Protein AF-A0A1G5BXS7-F1 (afdb_monomer_lite)

Radius of gyration: 28.3 Å; chains: 1; bounding box: 66×30×88 Å

Foldseek 3Di:
DDPPPPDLDDQDPLCPLLVNDDDPCLLVVLLQLLLVCLVVVQWDADPQFIEGPVLQVNLVSLLVSLLSLLVSLCVVLVVLLVVLVVLQVVLVVLVPDDQDDQDDPDPVSVVVVVVSVVVNVVSVVSLVVSLVSLVVSLVVSVVSVVVSVVSSVVSVVVSVSSQVSNVNSNPVNPDPPCVPGDYDRDDDDRPSVVVSVVSSVVSNVQSVCCNVVVHDDPPDDD

Secondary structure (DSSP, 8-state):
---TT--PPPPP-HHHHTT---TTTHHHHHHHHHHHHHHTT--EEETTEEE-HHHHHHHHHHHHHHHHHHHHHHHHHHHHHHHHHHHHHHHHHHHH-PPPP----SHHHHHHHHHHHHHHHHHHHHHHHHHHHHHHHHHHHHHHHHHHHHHHHHHHHHHHHHHHHHHHHHHHHSGGGGTT-PBP------HHHHHHHHHHHHHHHHHHHHHHHSS-------

pLDDT: mean 76.71, std 15.66, range [30.53, 91.38]

Sequence (222 aa):
MNNGLHKLQKPPRVKRTIGIGFPFNISFMEKKTGERDSKENQIRSFDDGERTPWLSARTESYEKYVNSTYAYVIKETEEPIQEASKLLTELNTILGTAPLSFDGDDEESIRQRRLEAARQTKRDERKEELLIKLTEIKEFIENADEKLLHHIEMAGNILSVHTSNYWRGILKVSGADVRTVTPVLEFGDFEGRIKYEERKKILISRIDQALERGGCADEKDE

Structure (mmCIF, N/CA/C/O backbone):
data_AF-A0A1G5BXS7-F1
#
_entry.id   AF-A0A1G5BXS7-F1
#
loop_
_atom_site.group_PDB
_atom_site.id
_atom_site.type_symbol
_atom_site.label_atom_id
_atom_site.label_alt_id
_atom_site.label_comp_id
_atom_site.label_asym_id
_atom_site.label_entity_id
_atom_site.label_seq_id
_atom_site.pdbx_PDB_ins_code
_atom_site.Cartn_x
_atom_site.Cartn_y
_atom_site.Cartn_z
_atom_site.occupancy
_atom_site.B_iso_or_equiv
_atom_site.auth_seq_id
_atom_site.auth_comp_id
_atom_site.auth_asym_id
_atom_site.auth_atom_id
_atom_site.pdbx_PDB_model_num
ATOM 1 N N . MET A 1 1 ? 4.209 -0.734 28.752 1.00 35.28 1 MET A N 1
ATOM 2 C CA . MET A 1 1 ? 3.836 -1.495 27.540 1.00 35.28 1 MET A CA 1
ATOM 3 C C . MET A 1 1 ? 4.668 -0.950 26.391 1.00 35.28 1 MET A C 1
ATOM 5 O O . MET A 1 1 ? 4.914 0.247 26.370 1.00 35.28 1 MET A O 1
ATOM 9 N N . ASN A 1 2 ? 5.244 -1.834 25.578 1.00 30.53 2 ASN A N 1
ATOM 10 C CA . ASN A 1 2 ? 6.370 -1.540 24.688 1.00 30.53 2 ASN A CA 1
ATOM 11 C C . ASN A 1 2 ? 6.021 -0.528 23.584 1.00 30.53 2 ASN A C 1
ATOM 13 O O . ASN A 1 2 ? 5.167 -0.796 22.749 1.00 30.53 2 ASN A O 1
ATOM 17 N N . ASN A 1 3 ? 6.772 0.576 23.541 1.00 34.62 3 ASN A N 1
ATOM 18 C CA . ASN A 1 3 ? 6.827 1.548 22.444 1.00 34.62 3 ASN A CA 1
ATOM 19 C C . ASN A 1 3 ? 7.521 0.937 21.205 1.00 34.62 3 ASN A C 1
ATOM 21 O O . ASN A 1 3 ? 8.643 1.311 20.859 1.00 34.62 3 ASN A O 1
ATOM 25 N N . GLY A 1 4 ? 6.881 -0.053 20.576 1.00 35.53 4 GLY A N 1
ATOM 26 C CA . GLY A 1 4 ? 7.422 -0.830 19.451 1.00 35.53 4 GLY A CA 1
ATOM 27 C C . GLY A 1 4 ? 7.272 -0.196 18.063 1.00 35.53 4 GLY A C 1
ATOM 28 O O . GLY A 1 4 ? 7.894 -0.672 17.122 1.00 35.53 4 GLY A O 1
ATOM 29 N N . LEU A 1 5 ? 6.525 0.904 17.919 1.00 42.81 5 LEU A N 1
ATOM 30 C CA . LEU A 1 5 ? 6.246 1.547 16.620 1.00 42.81 5 LEU A CA 1
ATOM 31 C C . LEU A 1 5 ? 7.425 2.339 16.018 1.00 42.81 5 LEU A C 1
ATOM 33 O O . LEU A 1 5 ? 7.331 2.877 14.916 1.00 42.81 5 LEU A O 1
ATOM 37 N N . HIS A 1 6 ? 8.571 2.403 16.698 1.00 41.84 6 HIS A N 1
ATOM 38 C CA . HIS A 1 6 ? 9.718 3.188 16.248 1.00 41.84 6 HIS A CA 1
ATOM 39 C C . HIS A 1 6 ? 10.901 2.313 15.856 1.00 41.84 6 HIS A C 1
ATOM 41 O O . HIS A 1 6 ? 11.884 2.206 16.589 1.00 41.84 6 HIS A O 1
ATOM 47 N N . LYS A 1 7 ? 10.816 1.742 14.655 1.00 41.56 7 LYS A N 1
ATOM 48 C CA . LYS A 1 7 ? 11.905 1.686 13.664 1.00 41.56 7 LYS A CA 1
ATOM 49 C C . LYS A 1 7 ? 11.379 0.945 12.442 1.00 41.56 7 LYS A C 1
ATOM 51 O O . LYS A 1 7 ? 11.556 -0.264 12.328 1.00 41.56 7 LYS A O 1
ATOM 56 N N . LEU A 1 8 ? 10.788 1.703 11.517 1.00 45.38 8 LEU A N 1
ATOM 57 C CA . LEU A 1 8 ? 10.671 1.250 10.134 1.00 45.38 8 LEU A CA 1
ATOM 58 C C . LEU A 1 8 ? 12.065 0.778 9.706 1.00 45.38 8 LEU A C 1
ATOM 60 O O . LEU A 1 8 ? 13.055 1.514 9.863 1.00 45.38 8 LEU A O 1
ATOM 64 N N . GLN A 1 9 ? 12.168 -0.464 9.232 1.00 53.38 9 GLN A N 1
ATOM 65 C CA . GLN A 1 9 ? 13.403 -0.884 8.581 1.00 53.38 9 GLN A CA 1
ATOM 66 C C . GLN A 1 9 ? 13.601 0.032 7.354 1.00 53.38 9 GLN A C 1
ATOM 68 O O . GLN A 1 9 ? 12.722 0.786 6.933 1.00 53.38 9 GLN A O 1
ATOM 73 N N . LYS A 1 10 ? 14.819 0.124 6.821 1.00 53.94 10 LYS A N 1
ATOM 74 C CA . LYS A 1 10 ? 15.000 0.941 5.615 1.00 53.94 10 LYS A CA 1
ATOM 75 C C . LYS A 1 10 ? 14.538 0.097 4.430 1.00 53.94 10 LYS A C 1
ATOM 77 O O . LYS A 1 10 ? 15.068 -1.010 4.294 1.00 53.94 10 LYS A O 1
ATOM 82 N N . PRO A 1 11 ? 13.639 0.603 3.567 1.00 55.62 11 PRO A N 1
ATOM 83 C CA . PRO A 1 11 ? 13.263 -0.116 2.361 1.00 55.62 11 PRO A CA 1
ATOM 84 C C . PRO A 1 11 ? 14.511 -0.403 1.512 1.00 55.62 11 PRO A C 1
ATOM 86 O O . PRO A 1 11 ? 15.542 0.285 1.649 1.00 55.62 11 PRO A O 1
ATOM 89 N N . PRO A 1 12 ? 14.459 -1.417 0.629 1.00 56.53 12 PRO A N 1
ATOM 90 C CA . PRO A 1 12 ? 15.560 -1.710 -0.275 1.00 56.53 12 PRO A CA 1
ATOM 91 C C . PRO A 1 12 ? 15.956 -0.437 -1.030 1.00 56.53 12 PRO A C 1
ATOM 93 O O . PRO A 1 12 ? 15.136 0.244 -1.645 1.00 56.53 12 PRO A O 1
ATOM 96 N N . ARG A 1 13 ? 17.241 -0.068 -0.957 1.00 57.25 13 ARG A N 1
ATOM 97 C CA . ARG A 1 13 ? 17.731 1.133 -1.641 1.00 57.25 13 ARG A CA 1
ATOM 98 C C . ARG A 1 13 ? 17.591 0.929 -3.148 1.00 57.25 13 ARG A C 1
ATOM 100 O O . ARG A 1 13 ? 18.360 0.147 -3.706 1.00 57.25 13 ARG A O 1
ATOM 107 N N . VAL A 1 14 ? 16.741 1.742 -3.785 1.00 51.97 14 VAL A N 1
ATOM 108 C CA . VAL A 1 14 ? 16.578 1.890 -5.251 1.00 51.97 14 VAL A CA 1
ATOM 109 C C . VAL A 1 14 ? 17.930 1.833 -5.979 1.00 51.97 14 VAL A C 1
ATOM 111 O O . VAL A 1 14 ? 18.083 1.215 -7.029 1.00 51.97 14 VAL A O 1
ATOM 114 N N . LYS A 1 15 ? 18.961 2.429 -5.359 1.00 48.84 15 LYS A N 1
ATOM 115 C CA . LYS A 1 15 ? 20.304 2.543 -5.925 1.00 48.84 15 LYS A CA 1
ATOM 116 C C . LYS A 1 15 ? 21.029 1.218 -6.180 1.00 48.84 15 LYS A C 1
ATOM 118 O O . LYS A 1 15 ? 21.849 1.160 -7.088 1.00 48.84 15 LYS A O 1
ATOM 123 N N . ARG A 1 16 ? 20.774 0.168 -5.391 1.00 46.22 16 ARG A N 1
ATOM 124 C CA . ARG A 1 16 ? 21.497 -1.113 -5.524 1.00 46.22 16 ARG A CA 1
ATOM 125 C C . ARG A 1 16 ? 20.825 -2.080 -6.493 1.00 46.22 16 ARG A C 1
ATOM 127 O O . ARG A 1 16 ? 21.521 -2.849 -7.139 1.00 46.22 16 ARG A O 1
ATOM 134 N N . THR A 1 17 ? 19.503 -2.042 -6.587 1.00 46.97 17 THR A N 1
ATOM 135 C CA . THR A 1 17 ? 18.697 -2.998 -7.362 1.00 46.97 17 THR A CA 1
ATOM 136 C C . THR A 1 17 ? 18.500 -2.563 -8.808 1.00 46.97 17 THR A C 1
ATOM 138 O O . THR A 1 17 ? 18.522 -3.407 -9.692 1.00 46.97 17 THR A O 1
ATOM 141 N N . ILE A 1 18 ? 18.423 -1.255 -9.070 1.00 50.31 18 ILE A N 1
ATOM 142 C CA . ILE A 1 18 ? 18.302 -0.694 -10.426 1.00 50.31 18 ILE A CA 1
ATOM 143 C C . ILE A 1 18 ? 19.695 -0.297 -10.974 1.00 50.31 18 ILE A C 1
ATOM 145 O O . ILE A 1 18 ? 19.822 0.515 -11.881 1.00 50.31 18 ILE A O 1
ATOM 149 N N . GLY A 1 19 ? 20.794 -0.837 -10.430 1.00 45.19 19 GLY A N 1
ATOM 150 C CA . GLY A 1 19 ? 22.153 -0.583 -10.941 1.00 45.19 19 GLY A CA 1
ATOM 151 C C . GLY A 1 19 ? 22.542 0.904 -11.005 1.00 45.19 19 GLY A C 1
ATOM 152 O O . GLY A 1 19 ? 23.030 1.374 -12.029 1.00 45.19 19 GLY A O 1
ATOM 153 N N . ILE A 1 20 ? 22.299 1.669 -9.936 1.00 46.12 20 ILE A N 1
ATOM 154 C CA . ILE A 1 20 ? 22.561 3.116 -9.887 1.00 46.12 20 ILE A CA 1
ATOM 155 C C . ILE A 1 20 ? 23.938 3.368 -9.257 1.00 46.12 20 ILE A C 1
ATOM 157 O O . ILE A 1 20 ? 24.070 3.552 -8.044 1.00 46.12 20 ILE A O 1
ATOM 161 N N . GLY A 1 21 ? 24.978 3.400 -10.090 1.00 35.78 21 GLY A N 1
ATOM 162 C CA . GLY A 1 21 ? 26.303 3.909 -9.726 1.00 35.78 21 GLY A CA 1
ATOM 163 C C . GLY A 1 21 ? 26.548 5.305 -10.311 1.00 35.78 21 GLY A C 1
ATOM 164 O O . GLY A 1 21 ? 26.674 5.419 -11.516 1.00 35.78 21 GLY A O 1
ATOM 165 N N . PHE A 1 22 ? 26.637 6.333 -9.453 1.00 35.38 22 PHE A N 1
ATOM 166 C CA . PHE A 1 22 ? 27.067 7.732 -9.699 1.00 35.38 22 PHE A CA 1
ATOM 167 C C . PHE A 1 22 ? 26.473 8.513 -10.912 1.00 35.38 22 PHE A C 1
ATOM 169 O O . PHE A 1 22 ? 26.720 8.176 -12.067 1.00 35.38 22 PHE A O 1
ATOM 176 N N . PRO A 1 23 ? 25.793 9.662 -10.692 1.00 44.78 23 PRO A N 1
ATOM 177 C CA . PRO A 1 23 ? 24.999 10.350 -11.725 1.00 44.78 23 PRO A CA 1
ATOM 178 C C . PRO A 1 23 ? 25.801 10.992 -12.869 1.00 44.78 23 PRO A C 1
ATOM 180 O O . PRO A 1 23 ? 25.241 11.242 -13.931 1.00 44.78 23 PRO A O 1
ATOM 183 N N . PHE A 1 24 ? 27.100 11.247 -12.705 1.00 41.16 24 PHE A N 1
ATOM 184 C CA . PHE A 1 24 ? 27.843 12.081 -13.657 1.00 41.16 24 PHE A CA 1
ATOM 185 C C . PHE A 1 24 ? 28.250 11.379 -14.966 1.00 41.16 24 PHE A C 1
ATOM 187 O O . PHE A 1 24 ? 28.716 12.058 -15.874 1.00 41.16 24 PHE A O 1
ATOM 194 N N . ASN A 1 25 ? 28.045 10.060 -15.111 1.00 55.44 25 ASN A N 1
ATOM 195 C CA . ASN A 1 25 ? 28.444 9.332 -16.331 1.00 55.44 25 ASN A CA 1
ATOM 196 C C . ASN A 1 25 ? 27.403 8.336 -16.883 1.00 55.44 25 ASN A C 1
ATOM 198 O O . ASN A 1 25 ? 27.598 7.789 -17.968 1.00 55.44 25 ASN A O 1
ATOM 202 N N . ILE A 1 26 ? 26.285 8.106 -16.181 1.00 65.56 26 ILE A N 1
ATOM 203 C CA . ILE A 1 26 ? 25.285 7.098 -16.577 1.00 65.56 26 ILE A CA 1
ATOM 204 C C . ILE A 1 26 ? 24.573 7.487 -17.883 1.00 65.56 26 ILE A C 1
ATOM 206 O O . ILE A 1 26 ? 24.532 6.684 -18.808 1.00 65.56 26 ILE A O 1
ATOM 210 N N . SER A 1 27 ? 24.108 8.734 -18.017 1.00 72.19 27 SER A N 1
ATOM 211 C CA . SER A 1 27 ? 23.386 9.189 -19.223 1.00 72.19 27 SER A CA 1
ATOM 212 C C . SER A 1 27 ? 24.225 9.051 -20.503 1.00 72.19 27 SER A C 1
ATOM 214 O O . SER A 1 27 ? 23.724 8.649 -21.554 1.00 72.19 27 SER A O 1
ATOM 216 N N . PHE A 1 28 ? 25.532 9.322 -20.415 1.00 76.94 28 PHE A N 1
ATOM 217 C CA . PHE A 1 28 ? 26.455 9.154 -21.536 1.00 76.94 28 PHE A CA 1
ATOM 218 C C . PHE A 1 28 ? 26.689 7.678 -21.885 1.00 76.94 28 PHE A C 1
ATOM 220 O O . PHE A 1 28 ? 26.703 7.327 -23.067 1.00 76.94 28 PHE A O 1
ATOM 227 N N . MET A 1 29 ? 26.845 6.810 -20.878 1.00 83.38 29 MET A N 1
ATOM 228 C CA . MET A 1 29 ? 26.996 5.365 -21.085 1.00 83.38 29 MET A CA 1
ATOM 229 C C . MET A 1 29 ? 25.737 4.734 -21.687 1.00 83.38 29 MET A C 1
ATOM 231 O O . MET A 1 29 ? 25.840 3.918 -22.600 1.00 83.38 29 MET A O 1
ATOM 235 N N . GLU A 1 30 ? 24.555 5.141 -21.232 1.00 86.62 30 GLU A N 1
ATOM 236 C CA . GLU A 1 30 ? 23.264 4.670 -21.749 1.00 86.62 30 GLU A CA 1
ATOM 237 C C . GLU A 1 30 ? 23.067 5.071 -23.196 1.00 86.62 30 GLU A C 1
ATOM 239 O O . GLU A 1 30 ? 22.772 4.227 -24.039 1.00 86.62 30 GLU A O 1
ATOM 244 N N . LYS A 1 31 ? 23.340 6.340 -23.506 1.00 86.81 31 LYS A N 1
ATOM 245 C CA . LYS A 1 31 ? 23.308 6.831 -24.877 1.00 86.81 31 LYS A CA 1
ATOM 246 C C . LYS A 1 31 ? 24.274 6.051 -25.769 1.00 86.81 31 LYS A C 1
ATOM 248 O O . LYS A 1 31 ? 23.881 5.606 -26.839 1.00 86.81 31 LYS A O 1
ATOM 253 N N . LYS A 1 32 ? 25.522 5.833 -25.339 1.00 87.12 32 LYS A N 1
ATOM 254 C CA . LYS A 1 32 ? 26.487 5.017 -26.101 1.00 87.12 32 LYS A CA 1
ATOM 255 C C . LYS A 1 32 ? 26.042 3.566 -26.267 1.00 87.12 32 LYS A C 1
ATOM 257 O O . LYS A 1 32 ? 26.337 2.964 -27.294 1.00 87.12 32 LYS A O 1
ATOM 262 N N . THR A 1 33 ? 25.357 3.013 -25.272 1.00 87.56 33 THR A N 1
ATOM 263 C CA . THR A 1 33 ? 24.789 1.664 -25.343 1.00 87.56 33 THR A CA 1
ATOM 264 C C . THR A 1 33 ? 23.689 1.612 -26.397 1.00 87.56 33 THR A C 1
ATOM 266 O O . THR A 1 33 ? 23.763 0.764 -27.273 1.00 87.56 33 THR A O 1
ATOM 269 N N . GLY A 1 34 ? 22.781 2.591 -26.429 1.00 86.31 34 GLY A N 1
ATOM 270 C CA . GLY A 1 34 ? 21.782 2.700 -27.497 1.00 86.31 34 GLY A CA 1
ATOM 271 C C . GLY A 1 34 ? 22.387 2.922 -28.888 1.00 86.31 34 GLY A C 1
ATOM 272 O O . GLY A 1 34 ? 21.957 2.302 -29.855 1.00 86.31 34 GLY A O 1
ATOM 273 N N . GLU A 1 35 ? 23.431 3.753 -29.003 1.00 88.81 35 GLU A N 1
ATOM 274 C CA . GLU A 1 35 ? 24.157 3.941 -30.272 1.00 88.81 35 GLU A CA 1
ATOM 275 C C . GLU A 1 35 ? 24.781 2.627 -30.773 1.00 88.81 35 GLU A C 1
ATOM 277 O O . GLU A 1 35 ? 24.825 2.377 -31.975 1.00 88.81 35 GLU A O 1
ATOM 282 N N . ARG A 1 36 ? 25.294 1.793 -29.865 1.00 87.94 36 ARG A N 1
ATOM 283 C CA . ARG A 1 36 ? 25.890 0.496 -30.196 1.00 87.94 36 ARG A CA 1
ATOM 284 C C . ARG A 1 36 ? 24.829 -0.526 -30.594 1.00 87.94 36 ARG A C 1
ATOM 286 O O . ARG A 1 36 ? 24.958 -1.115 -31.658 1.00 87.94 36 ARG A O 1
ATOM 293 N N . ASP A 1 37 ? 23.773 -0.667 -29.800 1.00 87.25 37 ASP A N 1
ATOM 294 C CA . ASP A 1 37 ? 22.699 -1.630 -30.053 1.00 87.25 37 ASP A CA 1
ATOM 295 C C . ASP A 1 37 ? 21.994 -1.359 -31.395 1.00 87.25 37 ASP A C 1
ATOM 297 O O . ASP A 1 37 ? 21.661 -2.298 -32.117 1.00 87.25 37 ASP A O 1
ATOM 301 N N . SER A 1 38 ? 21.836 -0.082 -31.773 1.00 84.75 38 SER A N 1
ATOM 302 C CA . SER A 1 38 ? 21.345 0.311 -33.104 1.00 84.75 38 SER A CA 1
ATOM 303 C C . SER A 1 38 ? 22.295 -0.136 -34.225 1.00 84.75 38 SER A C 1
ATOM 305 O O . SER A 1 38 ? 21.855 -0.753 -35.191 1.00 84.75 38 SER A O 1
ATOM 307 N N . LYS A 1 39 ? 23.613 0.077 -34.082 1.00 86.00 39 LYS A N 1
ATOM 308 C CA . LYS A 1 39 ? 24.612 -0.383 -35.072 1.00 86.00 39 LYS A CA 1
ATOM 309 C C . LYS A 1 39 ? 24.688 -1.905 -35.190 1.00 86.00 39 LYS A C 1
ATOM 311 O O . LYS A 1 39 ? 25.029 -2.416 -36.252 1.00 86.00 39 LYS A O 1
ATOM 316 N N . GLU A 1 40 ? 24.414 -2.612 -34.101 1.00 88.06 40 GLU A N 1
ATOM 317 C CA . GLU A 1 40 ? 24.441 -4.073 -34.020 1.00 88.06 40 GLU A CA 1
ATOM 318 C C . GLU A 1 40 ? 23.094 -4.719 -34.397 1.00 88.06 40 GLU A C 1
ATOM 320 O O . GLU A 1 40 ? 22.936 -5.929 -34.225 1.00 88.06 40 GLU A O 1
ATOM 325 N N . ASN A 1 41 ? 22.126 -3.938 -34.906 1.00 81.69 41 ASN A N 1
ATOM 326 C CA . ASN A 1 41 ? 20.778 -4.389 -35.275 1.00 81.69 41 ASN A CA 1
ATOM 327 C C . ASN A 1 41 ? 20.083 -5.193 -34.157 1.00 81.69 41 ASN A C 1
ATOM 329 O O . ASN A 1 41 ? 19.395 -6.180 -34.411 1.00 81.69 41 ASN A O 1
ATOM 333 N N . GLN A 1 42 ? 20.270 -4.778 -32.900 1.00 83.19 42 GLN A N 1
ATOM 334 C CA . GLN A 1 42 ? 19.643 -5.409 -31.730 1.00 83.19 42 GLN A CA 1
ATOM 335 C C . GLN A 1 42 ? 18.207 -4.919 -31.481 1.00 83.19 42 GLN A C 1
ATOM 337 O O . GLN A 1 42 ? 17.556 -5.365 -30.534 1.00 83.19 42 GLN A O 1
ATOM 342 N N . ILE A 1 43 ? 17.719 -3.998 -32.315 1.00 83.81 43 ILE A N 1
ATOM 343 C CA . ILE A 1 43 ? 16.356 -3.475 -32.273 1.00 83.81 43 ILE A CA 1
ATOM 344 C C . ILE A 1 43 ? 15.429 -4.495 -32.924 1.00 83.81 43 ILE A C 1
ATOM 346 O O . ILE A 1 43 ? 15.619 -4.880 -34.076 1.00 83.81 43 ILE A O 1
ATOM 350 N N . ARG A 1 44 ? 14.430 -4.941 -32.167 1.00 81.69 44 ARG A N 1
ATOM 351 C CA . ARG A 1 44 ? 13.394 -5.856 -32.639 1.00 81.69 44 ARG A CA 1
ATOM 352 C C . ARG A 1 44 ? 12.067 -5.116 -32.680 1.00 81.69 44 ARG A C 1
ATOM 354 O O . ARG A 1 44 ? 11.658 -4.558 -31.663 1.00 81.69 44 ARG A O 1
ATOM 361 N N . SER A 1 45 ? 11.415 -5.131 -33.835 1.00 80.75 45 SER A N 1
ATOM 362 C CA . SER A 1 45 ? 10.075 -4.575 -34.017 1.00 80.75 45 SER A CA 1
ATOM 363 C C . SER A 1 45 ? 9.018 -5.624 -33.670 1.00 80.75 45 SER A C 1
ATOM 365 O O . SER A 1 45 ? 9.127 -6.782 -34.075 1.00 80.75 45 SER A O 1
ATOM 367 N N . PHE A 1 46 ? 8.005 -5.198 -32.930 1.00 77.00 46 PHE A N 1
ATOM 368 C CA . PHE A 1 46 ? 6.817 -5.948 -32.538 1.00 77.00 46 PHE A CA 1
ATOM 369 C C . PHE A 1 46 ? 5.569 -5.134 -32.905 1.00 77.00 46 PHE A C 1
ATOM 371 O O . PHE A 1 46 ? 5.669 -3.947 -33.226 1.00 77.00 46 PHE A O 1
ATOM 378 N N . ASP A 1 47 ? 4.393 -5.760 -32.841 1.00 74.25 47 ASP A N 1
ATOM 379 C CA . ASP A 1 47 ? 3.115 -5.117 -33.182 1.00 74.25 47 ASP A CA 1
ATOM 380 C C . ASP A 1 47 ? 2.796 -3.897 -32.294 1.00 74.25 47 ASP A C 1
ATOM 382 O O . ASP A 1 47 ? 2.050 -3.008 -32.701 1.00 74.25 47 ASP A O 1
ATOM 386 N N . ASP A 1 48 ? 3.377 -3.829 -31.094 1.00 75.06 48 ASP A N 1
ATOM 387 C CA . ASP A 1 48 ? 3.190 -2.761 -30.110 1.00 75.06 48 ASP A CA 1
ATOM 388 C C . ASP A 1 48 ? 4.341 -1.735 -30.062 1.00 75.06 48 ASP A C 1
ATOM 390 O O . ASP A 1 48 ? 4.228 -0.722 -29.369 1.00 75.06 48 ASP A O 1
ATOM 394 N N . GLY A 1 49 ? 5.425 -1.952 -30.816 1.00 79.44 49 GLY A N 1
ATOM 395 C CA . GLY A 1 49 ? 6.568 -1.040 -30.929 1.00 79.44 49 GLY A CA 1
ATOM 396 C C . GLY A 1 49 ? 7.919 -1.758 -30.948 1.00 79.44 49 GLY A C 1
ATOM 397 O O . GLY A 1 49 ? 8.020 -2.915 -31.345 1.00 79.44 49 GLY A O 1
ATOM 398 N N . GLU A 1 50 ? 8.997 -1.073 -30.558 1.00 83.69 50 GLU A N 1
ATOM 399 C CA . GLU A 1 50 ? 10.352 -1.646 -30.602 1.00 83.69 50 GLU A CA 1
ATOM 400 C C . GLU A 1 50 ? 10.906 -1.987 -29.224 1.00 83.69 50 GLU A C 1
ATOM 402 O O . GLU A 1 50 ? 10.680 -1.285 -28.233 1.00 83.69 50 GLU A O 1
ATOM 407 N N . ARG A 1 51 ? 11.703 -3.058 -29.180 1.00 82.31 51 ARG A N 1
ATOM 408 C CA . ARG A 1 51 ? 12.375 -3.526 -27.966 1.00 82.31 51 ARG A CA 1
ATOM 409 C C . ARG A 1 51 ? 13.818 -3.899 -28.229 1.00 82.31 51 ARG A C 1
ATOM 411 O O . ARG A 1 51 ? 14.210 -4.256 -29.340 1.00 82.31 51 ARG A O 1
ATOM 418 N N . THR A 1 52 ? 14.598 -3.868 -27.157 1.00 86.38 52 THR A N 1
ATOM 419 C CA . THR A 1 52 ? 15.997 -4.287 -27.156 1.00 86.38 52 THR A CA 1
ATOM 420 C C . THR A 1 52 ? 16.297 -5.116 -25.908 1.00 86.38 52 THR A C 1
ATOM 422 O O . THR A 1 52 ? 15.637 -4.931 -24.881 1.00 86.38 52 THR A O 1
ATOM 425 N N . PRO A 1 53 ? 17.320 -5.989 -25.940 1.00 85.62 53 PRO A N 1
ATOM 426 C CA . PRO A 1 53 ? 17.744 -6.734 -24.754 1.00 85.62 53 PRO A CA 1
ATOM 427 C C . PRO A 1 53 ? 18.078 -5.831 -23.557 1.00 85.62 53 PRO A C 1
ATOM 429 O O . PRO A 1 53 ? 17.838 -6.203 -22.409 1.00 85.62 53 PRO A O 1
ATOM 432 N N . TRP A 1 54 ? 18.600 -4.625 -23.817 1.00 87.56 54 TRP A N 1
ATOM 433 C CA . TRP A 1 54 ? 18.884 -3.642 -22.773 1.00 87.56 54 TRP A CA 1
ATOM 434 C C . TRP A 1 54 ? 17.607 -3.147 -22.084 1.00 87.56 54 TRP A C 1
ATOM 436 O O . TRP A 1 54 ? 17.579 -3.065 -20.855 1.00 87.56 54 TRP A O 1
ATOM 446 N N . LEU A 1 55 ? 16.549 -2.859 -22.854 1.00 85.94 55 LEU A N 1
ATOM 447 C CA . LEU A 1 55 ? 15.252 -2.461 -22.302 1.00 85.94 55 LEU A CA 1
ATOM 448 C C . LEU A 1 55 ? 14.635 -3.590 -21.480 1.00 85.94 55 LEU A C 1
ATOM 450 O O . LEU A 1 55 ? 14.266 -3.347 -20.336 1.00 85.94 55 LEU A O 1
ATOM 454 N N . SER A 1 56 ? 14.619 -4.823 -21.999 1.00 85.62 56 SER A N 1
ATOM 455 C CA . SER A 1 56 ? 14.105 -5.990 -21.268 1.00 85.62 56 SER A CA 1
ATOM 456 C C . SER A 1 56 ? 14.801 -6.169 -19.915 1.00 85.62 56 SER A C 1
ATOM 458 O O . SER A 1 56 ? 14.138 -6.212 -18.883 1.00 85.62 56 SER A O 1
ATOM 460 N N . ALA A 1 57 ? 16.138 -6.146 -19.883 1.00 85.69 57 ALA A N 1
ATOM 461 C CA . ALA A 1 57 ? 16.895 -6.278 -18.636 1.00 85.69 57 ALA A CA 1
ATOM 462 C C . ALA A 1 57 ? 16.625 -5.130 -17.642 1.00 85.69 57 ALA A C 1
ATOM 464 O O . ALA A 1 57 ? 16.667 -5.314 -16.417 1.00 85.69 57 ALA A O 1
ATOM 465 N N . ARG A 1 58 ? 16.362 -3.916 -18.149 1.00 85.62 58 ARG A N 1
ATOM 466 C CA . ARG A 1 58 ? 16.024 -2.757 -17.315 1.00 85.62 58 ARG A CA 1
ATOM 467 C C . ARG A 1 58 ? 14.634 -2.897 -16.711 1.00 85.62 58 ARG A C 1
ATOM 469 O O . ARG A 1 58 ? 14.470 -2.593 -15.527 1.00 85.62 58 ARG A O 1
ATOM 476 N N . THR A 1 59 ? 13.682 -3.390 -17.494 1.00 85.62 59 THR A N 1
ATOM 477 C CA . THR A 1 59 ? 12.326 -3.656 -17.033 1.00 85.62 59 THR A CA 1
ATOM 478 C C . THR A 1 59 ? 12.305 -4.774 -15.997 1.00 85.62 59 THR A C 1
ATOM 480 O O . THR A 1 59 ? 11.804 -4.545 -14.903 1.00 85.62 59 THR A O 1
ATOM 483 N N . GLU A 1 60 ? 12.992 -5.896 -16.227 1.00 84.44 60 GLU A N 1
ATOM 484 C CA . GLU A 1 60 ? 13.143 -6.976 -15.233 1.00 84.44 60 GLU A CA 1
ATOM 485 C C . GLU A 1 60 ? 13.757 -6.475 -13.911 1.00 84.44 60 GLU A C 1
ATOM 487 O O . GLU A 1 60 ? 13.350 -6.854 -12.809 1.00 84.44 60 GLU A O 1
ATOM 492 N N . SER A 1 61 ? 14.748 -5.579 -13.993 1.00 83.94 61 SER A N 1
ATOM 493 C CA . SER A 1 61 ? 15.366 -4.975 -12.804 1.00 83.94 61 SER A CA 1
ATOM 494 C C . SER A 1 61 ? 14.389 -4.080 -12.034 1.00 83.94 61 SER A C 1
ATOM 496 O O . SER A 1 61 ? 14.400 -4.068 -10.799 1.00 83.94 61 SER A O 1
ATOM 498 N N . TYR A 1 62 ? 13.552 -3.327 -12.753 1.00 85.75 62 TYR A N 1
ATOM 499 C CA . TYR 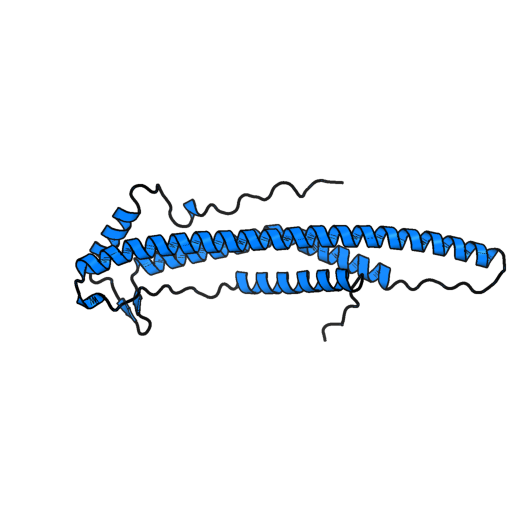A 1 62 ? 12.483 -2.520 -12.172 1.00 85.75 62 TYR A CA 1
ATOM 500 C C . TYR A 1 62 ? 11.413 -3.404 -11.524 1.00 85.75 62 TYR A C 1
ATOM 502 O O . TYR A 1 62 ? 11.081 -3.194 -10.362 1.00 85.75 62 TYR A O 1
ATOM 510 N N . GLU A 1 63 ? 10.953 -4.446 -12.209 1.00 85.38 63 GLU A N 1
ATOM 511 C CA . GLU A 1 63 ? 9.986 -5.412 -11.686 1.00 85.38 63 GLU A CA 1
ATOM 512 C C . GLU A 1 63 ? 10.479 -6.082 -10.405 1.00 85.38 63 GLU A C 1
ATOM 514 O O . GLU A 1 63 ? 9.767 -6.147 -9.402 1.00 85.38 63 GLU A O 1
ATOM 519 N N . LYS A 1 64 ? 11.740 -6.524 -10.389 1.00 84.06 64 LYS A N 1
ATOM 520 C CA . LYS A 1 64 ? 12.367 -7.088 -9.191 1.00 84.06 64 LYS A CA 1
ATOM 521 C C . LYS A 1 64 ? 12.400 -6.083 -8.041 1.00 84.06 64 LYS A C 1
ATOM 523 O O . LYS A 1 64 ? 12.190 -6.466 -6.888 1.00 84.06 64 LYS A O 1
ATOM 528 N N . TYR A 1 65 ? 12.661 -4.808 -8.332 1.00 84.94 65 TYR A N 1
ATOM 529 C CA . TYR A 1 65 ? 12.608 -3.746 -7.331 1.00 84.94 65 TYR A CA 1
ATOM 530 C C . TYR A 1 65 ? 11.189 -3.548 -6.787 1.00 84.94 65 TYR A C 1
ATOM 532 O O . TYR A 1 65 ? 11.009 -3.560 -5.566 1.00 84.94 65 TYR A O 1
ATOM 540 N N . VAL A 1 66 ? 10.194 -3.426 -7.666 1.00 84.56 66 VAL A N 1
ATOM 541 C CA . VAL A 1 66 ? 8.780 -3.270 -7.304 1.00 84.56 66 VAL A CA 1
ATOM 542 C C . VAL A 1 66 ? 8.332 -4.437 -6.426 1.00 84.56 66 VAL A C 1
ATOM 544 O O . VAL A 1 66 ? 7.909 -4.215 -5.292 1.00 84.56 66 VAL A O 1
ATOM 547 N N . ASN A 1 67 ? 8.560 -5.678 -6.862 1.00 83.38 67 ASN A N 1
ATOM 548 C CA . ASN A 1 67 ? 8.254 -6.884 -6.088 1.00 83.38 67 ASN A CA 1
ATOM 549 C C . ASN A 1 67 ? 8.937 -6.900 -4.717 1.00 83.38 67 ASN A C 1
ATOM 551 O O . ASN A 1 67 ? 8.304 -7.209 -3.709 1.00 83.38 67 ASN A O 1
ATOM 555 N N . SER A 1 68 ? 10.221 -6.533 -4.649 1.00 83.25 68 SER A N 1
ATOM 556 C CA . SER A 1 68 ? 10.933 -6.461 -3.367 1.00 83.25 68 SER A CA 1
ATOM 557 C C . SER A 1 68 ? 10.356 -5.397 -2.428 1.00 83.25 68 SER A C 1
ATOM 559 O O . SER A 1 68 ? 10.378 -5.580 -1.212 1.00 83.25 68 SER A O 1
ATOM 561 N N . THR A 1 69 ? 9.819 -4.309 -2.983 1.00 84.38 69 THR A N 1
ATOM 562 C CA . THR A 1 69 ? 9.204 -3.218 -2.220 1.00 84.38 69 THR A CA 1
ATOM 563 C C . THR A 1 69 ? 7.830 -3.638 -1.697 1.00 84.38 69 THR A C 1
ATOM 565 O O . THR A 1 69 ? 7.559 -3.444 -0.516 1.00 84.38 69 THR A O 1
ATOM 568 N N . TYR A 1 70 ? 7.015 -4.321 -2.507 1.00 84.38 70 TYR A N 1
ATOM 569 C CA . TYR A 1 70 ? 5.766 -4.937 -2.041 1.00 84.38 70 TYR A CA 1
ATOM 570 C C . TYR A 1 70 ? 6.012 -5.969 -0.936 1.00 84.38 70 TYR A C 1
ATOM 572 O O . TYR A 1 70 ? 5.392 -5.897 0.120 1.00 84.38 70 TYR A O 1
ATOM 580 N N . ALA A 1 71 ? 6.957 -6.896 -1.128 1.00 82.38 71 ALA A N 1
ATOM 581 C CA . ALA A 1 71 ? 7.287 -7.911 -0.123 1.00 82.38 71 ALA A CA 1
ATOM 582 C C . ALA A 1 71 ? 7.757 -7.294 1.205 1.00 82.38 71 ALA A C 1
ATOM 584 O O . ALA A 1 71 ? 7.453 -7.806 2.284 1.00 82.38 71 ALA A O 1
ATOM 585 N N . TYR A 1 72 ? 8.491 -6.183 1.124 1.00 84.06 72 TYR A N 1
ATOM 586 C CA . TYR A 1 72 ? 8.922 -5.418 2.284 1.00 84.06 72 TYR A CA 1
ATOM 587 C C . TYR A 1 72 ? 7.734 -4.821 3.051 1.00 84.06 72 TYR A C 1
ATOM 589 O O . TYR A 1 72 ? 7.635 -5.018 4.261 1.00 84.06 72 TYR A O 1
ATOM 597 N N . VAL A 1 73 ? 6.817 -4.151 2.347 1.00 84.69 73 VAL A N 1
ATOM 598 C CA . VAL A 1 73 ? 5.642 -3.523 2.966 1.00 84.69 73 VAL A CA 1
ATOM 599 C C . VAL A 1 73 ? 4.698 -4.571 3.543 1.00 84.69 73 VAL A C 1
ATOM 601 O O . VAL A 1 73 ? 4.278 -4.419 4.684 1.00 84.69 73 VAL A O 1
ATOM 604 N N . ILE A 1 74 ? 4.454 -5.681 2.835 1.00 83.94 74 ILE A N 1
ATOM 605 C CA . ILE A 1 74 ? 3.688 -6.822 3.364 1.00 83.94 74 ILE A CA 1
ATOM 606 C C . ILE A 1 74 ? 4.249 -7.240 4.725 1.00 83.94 74 ILE A C 1
ATOM 608 O O . ILE A 1 74 ? 3.505 -7.319 5.699 1.00 83.94 74 ILE A O 1
ATOM 612 N N . LYS A 1 75 ? 5.570 -7.434 4.815 1.00 85.25 75 LYS A N 1
ATOM 613 C CA . LYS A 1 75 ? 6.232 -7.842 6.057 1.00 85.25 75 LYS A CA 1
ATOM 614 C C . LYS A 1 75 ? 6.103 -6.801 7.175 1.00 85.25 75 LYS A C 1
ATOM 616 O O . LYS A 1 75 ? 5.934 -7.196 8.323 1.00 85.25 75 LYS A O 1
ATOM 621 N N . GLU A 1 76 ? 6.207 -5.507 6.869 1.00 84.38 76 GLU A N 1
ATOM 622 C CA . GLU A 1 76 ? 6.020 -4.445 7.872 1.00 84.38 76 GLU A CA 1
ATOM 623 C C . GLU A 1 76 ? 4.571 -4.335 8.351 1.00 84.38 76 GLU A C 1
ATOM 625 O O . GLU A 1 76 ? 4.337 -4.053 9.522 1.00 84.38 76 GLU A O 1
ATOM 630 N N . THR A 1 77 ? 3.603 -4.563 7.464 1.00 84.06 77 THR A N 1
ATOM 631 C CA . THR A 1 77 ? 2.177 -4.432 7.794 1.00 84.06 77 THR A CA 1
ATOM 632 C C . THR A 1 77 ? 1.572 -5.684 8.429 1.00 84.06 77 THR A C 1
ATOM 634 O O . THR A 1 77 ? 0.511 -5.584 9.029 1.00 84.06 77 THR A O 1
ATOM 637 N N . GLU A 1 78 ? 2.229 -6.844 8.351 1.00 85.56 78 GLU A N 1
ATOM 638 C CA . GLU A 1 78 ? 1.690 -8.124 8.837 1.00 85.56 78 GLU A CA 1
ATOM 639 C C . GLU A 1 78 ? 1.302 -8.087 10.328 1.00 85.56 78 GLU A C 1
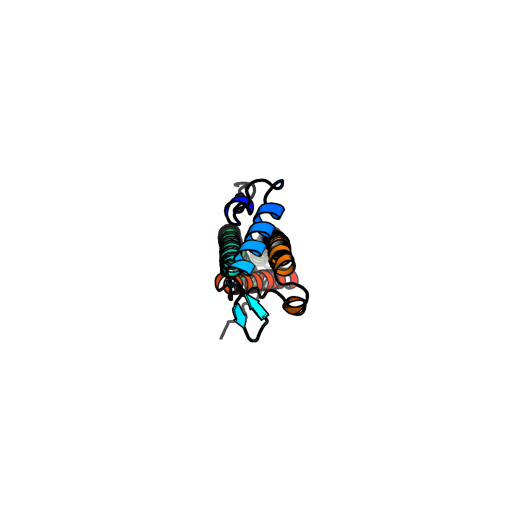ATOM 641 O O . GLU A 1 78 ? 0.192 -8.473 10.687 1.00 85.56 78 GLU A O 1
ATOM 646 N N . GLU A 1 79 ? 2.184 -7.592 11.200 1.00 87.19 79 GLU A N 1
ATOM 647 C CA . GLU A 1 79 ? 1.914 -7.506 12.643 1.00 87.19 79 GLU A CA 1
ATOM 648 C C . GLU A 1 79 ? 0.777 -6.511 12.966 1.00 87.19 79 GLU A C 1
ATOM 650 O O . GLU A 1 79 ? -0.180 -6.927 13.624 1.00 87.19 79 GLU A O 1
ATOM 655 N N . PRO A 1 80 ? 0.783 -5.265 12.447 1.00 86.75 80 PRO A N 1
ATOM 656 C CA . PRO A 1 80 ? -0.351 -4.345 12.578 1.00 86.75 80 PRO A CA 1
ATOM 657 C C . PRO A 1 80 ? -1.680 -4.914 12.061 1.00 86.75 80 PRO A C 1
ATOM 659 O O . PRO A 1 80 ? -2.714 -4.739 12.700 1.00 86.75 80 PRO A O 1
ATOM 662 N N . ILE A 1 81 ? -1.672 -5.638 10.935 1.00 84.44 81 ILE A N 1
ATOM 663 C CA . ILE A 1 81 ? -2.870 -6.286 10.372 1.00 84.44 81 ILE A CA 1
ATOM 664 C C . ILE A 1 81 ? -3.419 -7.351 11.337 1.00 84.44 81 ILE A C 1
ATOM 666 O O . ILE A 1 81 ? -4.630 -7.426 11.578 1.00 84.44 81 ILE A O 1
ATOM 670 N N . GLN A 1 82 ? -2.539 -8.177 11.909 1.00 87.06 82 GLN A N 1
ATOM 671 C CA . GLN A 1 82 ? -2.925 -9.190 12.893 1.00 87.06 82 GLN A CA 1
ATOM 672 C C . GLN A 1 82 ? -3.422 -8.559 14.197 1.00 87.06 82 GLN A C 1
ATOM 674 O O . GLN A 1 82 ? -4.363 -9.073 14.805 1.00 87.06 82 GLN A O 1
ATOM 679 N N . GLU A 1 83 ? -2.815 -7.454 14.632 1.00 89.75 83 GLU A N 1
ATOM 680 C CA . GLU A 1 83 ? -3.267 -6.693 15.795 1.00 89.75 83 GLU A CA 1
ATOM 681 C C . GLU A 1 83 ? -4.657 -6.098 15.558 1.00 89.75 83 GLU A C 1
ATOM 683 O O . GLU A 1 83 ? -5.563 -6.365 16.347 1.00 89.75 83 GLU A O 1
ATOM 688 N N . ALA A 1 84 ? -4.875 -5.403 14.439 1.00 87.81 84 ALA A N 1
ATOM 689 C CA . ALA A 1 84 ? -6.182 -4.855 14.082 1.00 87.81 84 ALA A CA 1
ATOM 690 C C . ALA A 1 84 ? -7.264 -5.939 14.030 1.00 87.81 84 ALA A C 1
ATOM 692 O O . ALA A 1 84 ? -8.351 -5.747 14.566 1.00 87.81 84 ALA A O 1
ATOM 693 N N . SER A 1 85 ? -6.955 -7.111 13.467 1.00 87.00 85 SER A N 1
ATOM 694 C CA . SER A 1 85 ? -7.896 -8.238 13.432 1.00 87.00 85 SER A CA 1
ATOM 695 C C . SER A 1 85 ? -8.312 -8.686 14.839 1.00 87.00 85 SER A C 1
ATOM 697 O O . SER A 1 85 ? -9.494 -8.911 15.089 1.00 87.00 85 SER A O 1
ATOM 699 N N . LYS A 1 86 ? -7.368 -8.761 15.788 1.00 89.94 86 LYS A N 1
ATOM 700 C CA . LYS A 1 86 ? -7.669 -9.090 17.193 1.00 89.94 86 LYS A CA 1
ATOM 701 C C . LYS A 1 86 ? -8.518 -8.007 17.856 1.00 89.94 86 LYS A C 1
ATOM 703 O O . LYS A 1 86 ? -9.512 -8.332 18.503 1.00 89.94 86 LYS A O 1
ATOM 708 N N . LEU A 1 87 ? -8.163 -6.737 17.668 1.00 90.00 87 LEU A N 1
ATOM 709 C CA . LEU A 1 87 ? -8.906 -5.606 18.230 1.00 90.00 87 LEU A CA 1
ATOM 710 C C . LEU A 1 87 ? -10.345 -5.555 17.694 1.00 90.00 87 LEU A C 1
ATOM 712 O O . LEU A 1 87 ? -11.267 -5.321 18.468 1.00 90.00 87 LEU A O 1
ATOM 716 N N . LEU A 1 88 ? -10.550 -5.848 16.406 1.00 87.31 88 LEU A N 1
ATOM 717 C CA . LEU A 1 88 ? -11.879 -5.958 15.799 1.00 87.31 88 LEU A CA 1
ATOM 718 C C . LEU A 1 88 ? -12.696 -7.098 16.417 1.00 87.31 88 LEU A C 1
ATOM 720 O O . LEU A 1 88 ? -13.856 -6.892 16.766 1.00 87.31 88 LEU A O 1
ATOM 724 N N . THR A 1 89 ? -12.102 -8.280 16.619 1.00 88.31 89 THR A N 1
ATOM 725 C CA . THR A 1 89 ? -12.812 -9.385 17.288 1.00 88.31 89 THR A CA 1
ATOM 726 C C . THR A 1 89 ? -13.187 -9.038 18.727 1.00 88.31 89 THR A C 1
ATOM 728 O O . THR A 1 89 ? -14.307 -9.317 19.151 1.00 88.31 89 THR A O 1
ATOM 731 N N . GLU A 1 90 ? -12.294 -8.375 19.467 1.00 89.31 90 GLU A N 1
ATOM 732 C CA . GLU A 1 90 ? -12.576 -7.923 20.830 1.00 89.31 90 GLU A CA 1
ATOM 733 C C . GLU A 1 90 ? -13.718 -6.896 20.836 1.00 89.31 90 GLU A C 1
ATOM 735 O O . GLU A 1 90 ? -14.692 -7.049 21.576 1.00 89.31 90 GLU A O 1
ATOM 740 N N . LEU A 1 91 ? -13.661 -5.904 19.948 1.00 87.75 91 LEU A N 1
ATOM 741 C CA . LEU A 1 91 ? -14.705 -4.897 19.793 1.00 87.75 91 LEU A CA 1
ATOM 742 C C . LEU A 1 91 ? -16.069 -5.540 19.493 1.00 87.75 91 LEU A C 1
ATOM 744 O O . LEU A 1 91 ? -17.061 -5.217 20.147 1.00 87.75 91 LEU A O 1
ATOM 748 N N . ASN A 1 92 ? -16.111 -6.512 18.580 1.00 85.62 92 ASN A N 1
ATOM 749 C CA . ASN A 1 92 ? -17.335 -7.235 18.236 1.00 85.62 92 ASN A CA 1
ATOM 750 C C . ASN A 1 92 ? -17.898 -8.023 19.430 1.00 85.62 92 ASN A C 1
ATOM 752 O O . ASN A 1 92 ? -19.113 -8.055 19.624 1.00 85.62 92 ASN A O 1
ATOM 756 N N . THR A 1 93 ? -17.046 -8.606 20.284 1.00 87.25 93 THR A N 1
ATOM 757 C CA . THR A 1 93 ? -17.517 -9.279 21.511 1.00 87.25 93 THR A CA 1
ATOM 758 C C . THR A 1 93 ? -18.101 -8.311 22.541 1.00 87.25 93 THR A C 1
ATOM 760 O O . THR A 1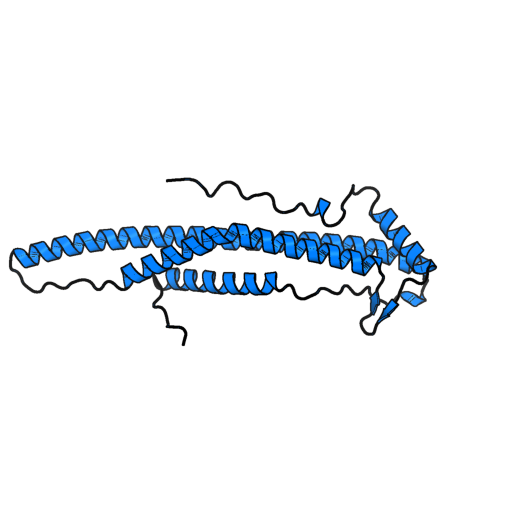 93 ? -19.120 -8.621 23.162 1.00 87.25 93 THR A O 1
ATOM 763 N N . ILE A 1 94 ? -17.509 -7.122 22.699 1.00 85.62 94 ILE A N 1
ATOM 764 C CA . ILE A 1 94 ? -18.036 -6.082 23.593 1.00 85.62 94 ILE A CA 1
ATOM 765 C C . ILE A 1 94 ? -19.417 -5.621 23.113 1.00 85.62 94 ILE A C 1
ATOM 767 O O . ILE A 1 94 ? -20.335 -5.515 23.922 1.00 85.62 94 ILE A O 1
ATOM 771 N N . LEU A 1 95 ? -19.593 -5.417 21.806 1.00 81.62 95 LEU A N 1
ATOM 772 C CA . LEU A 1 95 ? -20.863 -4.961 21.227 1.00 81.62 95 LEU A CA 1
ATOM 773 C C . LEU A 1 95 ? -21.943 -6.038 21.198 1.00 81.62 95 LEU A C 1
ATOM 775 O O . LEU A 1 95 ? -23.121 -5.726 21.340 1.00 81.62 95 LEU A O 1
ATOM 779 N N . GLY A 1 96 ? -21.553 -7.303 21.027 1.00 79.88 96 GLY A N 1
ATOM 780 C CA . GLY A 1 96 ? -22.472 -8.438 21.086 1.00 79.88 96 GLY A CA 1
ATOM 781 C C . GLY A 1 96 ? -22.971 -8.753 22.500 1.00 79.88 96 GLY A C 1
ATOM 782 O O . GLY A 1 96 ? -23.905 -9.538 22.662 1.00 79.88 96 GLY A O 1
ATOM 783 N N . THR A 1 97 ? -22.370 -8.158 23.536 1.00 79.44 97 THR A N 1
ATOM 784 C CA . THR A 1 97 ? -22.787 -8.372 24.923 1.00 79.44 97 THR A CA 1
ATOM 785 C C . THR A 1 97 ? -24.000 -7.502 25.246 1.00 79.44 97 THR A C 1
ATOM 787 O O . THR A 1 97 ? -23.871 -6.310 25.517 1.00 79.44 97 THR A O 1
ATOM 790 N N . ALA A 1 98 ? -25.190 -8.105 25.245 1.00 72.44 98 ALA A N 1
ATOM 791 C CA . ALA A 1 98 ? -26.410 -7.416 25.651 1.00 72.44 98 ALA A CA 1
ATOM 792 C C . ALA A 1 98 ? -26.366 -7.049 27.151 1.00 72.44 98 ALA A C 1
ATOM 794 O O . ALA A 1 98 ? -25.943 -7.875 27.969 1.00 72.44 98 ALA A O 1
ATOM 795 N N . PRO A 1 99 ? -26.817 -5.842 27.539 1.00 70.69 99 PRO A N 1
ATOM 796 C CA . PRO A 1 99 ? -26.934 -5.481 28.943 1.00 70.69 99 PRO A CA 1
ATOM 797 C C . PRO A 1 99 ? -27.969 -6.378 29.627 1.00 70.69 99 PRO A C 1
ATOM 799 O O . PRO A 1 99 ? -29.073 -6.583 29.120 1.00 70.69 99 PRO A O 1
ATOM 802 N N . LEU A 1 100 ? -27.614 -6.910 30.796 1.00 76.12 100 LEU A N 1
ATOM 803 C CA . LEU A 1 100 ? -28.556 -7.648 31.631 1.00 76.12 100 LEU A CA 1
ATOM 804 C C . LEU A 1 100 ? -29.549 -6.660 32.254 1.00 76.12 100 LEU A C 1
ATOM 806 O O . LEU A 1 100 ? -29.154 -5.740 32.971 1.00 76.12 100 LEU A O 1
ATOM 810 N N . SER A 1 101 ? -30.839 -6.850 31.984 1.00 73.06 101 SER A N 1
ATOM 811 C CA . SER A 1 101 ? -31.910 -6.085 32.619 1.00 73.06 101 SER A CA 1
ATOM 812 C C . SER A 1 101 ? -32.367 -6.788 33.894 1.00 73.06 101 SER A C 1
ATOM 814 O O . SER A 1 101 ? -32.818 -7.933 33.843 1.00 73.06 101 SER A O 1
ATOM 816 N N . PHE A 1 102 ? -32.284 -6.089 35.022 1.00 76.56 102 PHE A N 1
ATOM 817 C CA . PHE A 1 102 ? -32.827 -6.539 36.301 1.00 76.56 102 PHE A CA 1
ATOM 818 C C . PHE A 1 102 ? -34.073 -5.713 36.607 1.00 76.56 102 PHE A C 1
ATOM 820 O O . PHE A 1 102 ? -33.982 -4.485 36.685 1.00 76.56 102 PHE A O 1
ATOM 827 N N . ASP A 1 103 ? -35.219 -6.380 36.731 1.00 71.50 103 ASP A N 1
ATOM 828 C CA . ASP A 1 103 ? -36.520 -5.744 36.932 1.00 71.50 103 ASP A CA 1
ATOM 829 C C . ASP A 1 103 ? -36.966 -5.967 38.384 1.00 71.50 103 ASP A C 1
ATOM 831 O O . ASP A 1 103 ? -37.098 -7.108 38.827 1.00 71.50 103 ASP A O 1
ATOM 835 N N . GLY A 1 104 ? -37.117 -4.881 39.147 1.00 73.75 104 GLY A N 1
ATOM 836 C CA . GLY A 1 104 ? -37.403 -4.937 40.583 1.00 73.75 104 GLY A CA 1
ATOM 837 C C . GLY A 1 104 ? -36.769 -3.799 41.389 1.00 73.75 104 GLY A C 1
ATOM 838 O O . GLY A 1 104 ? -35.662 -3.337 41.095 1.00 73.75 104 GLY A O 1
ATOM 839 N N . ASP A 1 105 ? -37.481 -3.347 42.423 1.00 80.94 105 ASP A N 1
ATOM 840 C CA . ASP A 1 105 ? -37.040 -2.308 43.373 1.00 80.94 105 ASP A CA 1
ATOM 841 C C . ASP A 1 105 ? -36.543 -2.878 44.711 1.00 80.94 105 ASP A C 1
ATOM 843 O O . ASP A 1 105 ? -36.317 -2.143 45.673 1.00 80.94 105 ASP A O 1
ATOM 847 N N . ASP A 1 106 ? -36.337 -4.192 44.785 1.00 88.81 106 ASP A N 1
ATOM 848 C CA . ASP A 1 106 ? -35.674 -4.818 45.920 1.00 88.81 106 ASP A CA 1
ATOM 849 C C . ASP A 1 106 ? -34.176 -4.462 45.968 1.00 88.81 106 ASP A C 1
ATOM 851 O O . ASP A 1 106 ? -33.535 -4.125 44.967 1.00 88.81 106 ASP A O 1
ATOM 855 N N . GLU A 1 107 ? -33.607 -4.524 47.173 1.00 87.81 107 GLU A N 1
ATOM 856 C CA . GLU A 1 107 ? -32.230 -4.101 47.453 1.00 87.81 107 GLU A CA 1
ATOM 857 C C . GLU A 1 107 ? -31.196 -4.860 46.599 1.00 87.81 107 GLU A C 1
ATOM 859 O O . GLU A 1 107 ? -30.198 -4.281 46.157 1.00 87.81 107 GLU A O 1
ATOM 864 N N . GLU A 1 108 ? -31.467 -6.131 46.291 1.00 86.38 108 GLU A N 1
ATOM 865 C CA . GLU A 1 108 ? -30.608 -6.972 45.457 1.00 86.38 108 GLU A CA 1
ATOM 866 C C . GLU A 1 108 ? -30.675 -6.558 43.976 1.00 86.38 108 GLU A C 1
ATOM 868 O O . GLU A 1 108 ? -29.627 -6.404 43.344 1.00 86.38 108 GLU A O 1
ATOM 873 N N . SER A 1 109 ? -31.858 -6.240 43.436 1.00 85.94 109 SER A N 1
ATOM 874 C CA . SER A 1 109 ? -31.991 -5.677 42.081 1.00 85.94 109 SER A CA 1
ATOM 875 C C . SER A 1 109 ? -31.310 -4.313 41.937 1.00 85.94 109 SER A C 1
ATOM 877 O O . SER A 1 109 ? -30.672 -4.034 40.918 1.00 85.94 109 SER A O 1
ATOM 879 N N . ILE A 1 110 ? -31.370 -3.452 42.961 1.00 85.31 110 ILE A N 1
ATOM 880 C CA . ILE A 1 110 ? -30.643 -2.168 42.971 1.00 85.31 110 ILE A CA 1
ATOM 881 C C . ILE A 1 110 ? -29.125 -2.406 42.969 1.00 85.31 110 ILE A C 1
ATOM 883 O O . ILE A 1 110 ? -28.382 -1.735 42.241 1.00 85.31 110 ILE A O 1
ATOM 887 N N . ARG A 1 111 ? -28.642 -3.374 43.757 1.00 86.44 111 ARG A N 1
ATOM 888 C CA . ARG A 1 111 ? -27.223 -3.751 43.804 1.00 86.44 111 ARG A CA 1
ATOM 889 C C . ARG A 1 111 ? -26.738 -4.297 42.459 1.00 86.44 111 ARG A C 1
ATOM 891 O O . ARG A 1 111 ? -25.671 -3.892 41.994 1.00 86.44 111 ARG A O 1
ATOM 898 N N . GLN A 1 112 ? -27.520 -5.162 41.819 1.00 87.19 112 GLN A N 1
ATOM 899 C CA . GLN A 1 112 ? -27.199 -5.742 40.513 1.00 87.19 112 GLN A CA 1
ATOM 900 C C . GLN A 1 112 ? -27.192 -4.683 39.402 1.00 87.19 112 GLN A C 1
ATOM 902 O O . GLN A 1 112 ? -26.240 -4.644 38.622 1.00 87.19 112 GLN A O 1
ATOM 907 N N . ARG A 1 113 ? -28.143 -3.735 39.405 1.00 86.38 113 ARG A N 1
ATOM 908 C CA . ARG A 1 113 ? -28.131 -2.566 38.502 1.00 86.38 113 ARG A CA 1
ATOM 909 C C . ARG A 1 113 ? -26.852 -1.734 38.637 1.00 86.38 113 ARG A C 1
ATOM 911 O O . ARG A 1 113 ? -26.257 -1.359 37.630 1.00 86.38 113 ARG A O 1
ATOM 918 N N . ARG A 1 114 ? -26.381 -1.474 39.864 1.00 86.69 114 ARG A N 1
ATOM 919 C CA . ARG A 1 114 ? -25.120 -0.736 40.096 1.00 86.69 114 ARG A CA 1
ATOM 920 C C . ARG A 1 114 ? -23.892 -1.499 39.599 1.00 86.69 114 ARG A C 1
ATOM 922 O O . ARG A 1 114 ? -22.988 -0.890 39.032 1.00 86.69 114 ARG A O 1
ATOM 929 N N . LEU A 1 115 ? -23.850 -2.815 39.809 1.00 87.12 115 LEU A N 1
ATOM 930 C CA . LEU A 1 115 ? -22.763 -3.663 39.315 1.00 87.12 115 LEU A CA 1
ATOM 931 C C . LEU A 1 115 ? -22.729 -3.700 37.785 1.00 87.12 115 LEU A C 1
ATOM 933 O O . LEU A 1 115 ? -21.648 -3.606 37.207 1.00 87.12 115 LEU A O 1
ATOM 937 N N . GLU A 1 116 ? -23.888 -3.804 37.135 1.00 86.50 116 GLU A N 1
ATOM 938 C CA . GLU A 1 116 ? -23.963 -3.804 35.675 1.00 86.50 116 GLU A CA 1
ATOM 939 C C . GLU A 1 116 ? -23.636 -2.426 35.091 1.00 86.50 116 GLU A C 1
ATOM 941 O O . GLU A 1 116 ? -22.883 -2.357 34.128 1.00 86.50 116 GLU A O 1
ATOM 946 N N . ALA A 1 117 ? -24.062 -1.328 35.726 1.00 86.56 117 ALA A N 1
ATOM 947 C CA . ALA A 1 117 ? -23.641 0.019 35.337 1.00 86.56 117 ALA A CA 1
ATOM 948 C C . ALA A 1 117 ? -22.113 0.185 35.413 1.00 86.56 117 ALA A C 1
ATOM 950 O O . ALA A 1 117 ? -21.498 0.669 34.468 1.00 86.56 117 ALA A O 1
ATOM 951 N N . ALA A 1 118 ? -21.475 -0.293 36.489 1.00 88.44 118 ALA A N 1
ATOM 952 C CA . ALA A 1 118 ? -20.017 -0.257 36.617 1.00 88.44 118 ALA A CA 1
ATOM 953 C C . ALA A 1 118 ? -19.301 -1.142 35.579 1.00 88.44 118 ALA A C 1
ATOM 955 O O . ALA A 1 118 ? -18.207 -0.808 35.122 1.00 88.44 118 ALA A O 1
ATOM 956 N N . ARG A 1 119 ? -19.896 -2.281 35.197 1.00 88.12 119 ARG A N 1
ATOM 957 C CA . ARG A 1 119 ? -19.392 -3.117 34.094 1.00 88.12 119 ARG A CA 1
ATOM 958 C C . ARG A 1 119 ? -19.548 -2.420 32.752 1.00 88.12 119 ARG A C 1
ATOM 960 O O . ARG A 1 119 ? -18.631 -2.503 31.943 1.00 88.12 119 ARG A O 1
ATOM 967 N N . GLN A 1 120 ? -20.664 -1.731 32.537 1.00 86.75 120 GLN A N 1
ATOM 968 C CA . GLN A 1 120 ? -20.922 -0.992 31.312 1.00 86.75 120 GLN A CA 1
ATOM 969 C C . GLN A 1 120 ? -19.917 0.145 31.135 1.00 86.75 120 GLN A C 1
ATOM 971 O O . GLN A 1 120 ? -19.284 0.205 30.091 1.00 86.75 120 GLN A O 1
ATOM 976 N N . THR A 1 121 ? -19.645 0.935 32.179 1.00 88.19 121 THR A N 1
ATOM 977 C CA . THR A 1 121 ? -18.609 1.981 32.122 1.00 88.19 121 THR A CA 1
ATOM 978 C C . THR A 1 121 ? -17.248 1.413 31.719 1.00 88.19 121 THR A C 1
ATOM 980 O O . THR A 1 121 ? -16.596 1.953 30.836 1.00 88.19 121 THR A O 1
ATOM 983 N N . LYS A 1 122 ? -16.845 0.264 32.280 1.00 89.31 122 LYS A N 1
ATOM 984 C CA . LYS A 1 122 ? -15.592 -0.406 31.887 1.00 89.31 122 LYS A CA 1
ATOM 985 C C . LYS A 1 122 ? -15.595 -0.903 30.439 1.00 89.31 122 LYS A C 1
ATOM 987 O O . LYS A 1 122 ? -14.548 -0.906 29.797 1.00 89.31 122 LYS A O 1
ATOM 992 N N . ARG A 1 123 ? -16.740 -1.376 29.934 1.00 87.56 123 ARG A N 1
ATOM 993 C CA . ARG A 1 123 ? -16.890 -1.782 28.526 1.00 87.56 123 ARG A CA 1
ATOM 994 C C . ARG A 1 123 ? -16.776 -0.576 27.600 1.00 87.56 123 ARG A C 1
ATOM 996 O O . ARG A 1 123 ? -16.116 -0.686 26.573 1.00 87.56 123 ARG A O 1
ATOM 1003 N N . ASP A 1 124 ? -17.376 0.548 27.979 1.00 87.12 124 ASP A N 1
ATOM 1004 C CA . ASP A 1 124 ? -17.343 1.789 27.209 1.00 87.12 124 ASP A CA 1
ATOM 1005 C C . ASP A 1 124 ? -15.917 2.368 27.167 1.00 87.12 124 ASP A C 1
ATOM 1007 O O . ASP A 1 124 ? -15.405 2.633 26.082 1.00 87.12 124 ASP A O 1
ATOM 1011 N N . GLU A 1 125 ? -15.221 2.429 28.310 1.00 90.31 125 GLU A N 1
ATOM 1012 C CA . GLU A 1 125 ? -13.798 2.810 28.385 1.00 90.31 125 GLU A CA 1
ATOM 1013 C C . GLU A 1 125 ? -12.933 1.913 27.486 1.00 90.31 125 GLU A C 1
ATOM 1015 O O . GLU A 1 125 ? -12.131 2.390 26.682 1.00 90.31 125 GLU A O 1
ATOM 1020 N N . ARG A 1 126 ? -13.133 0.590 27.563 1.00 91.38 126 ARG A N 1
ATOM 1021 C CA . ARG A 1 126 ? -12.386 -0.356 26.731 1.00 91.38 126 ARG A CA 1
ATOM 1022 C C . ARG A 1 126 ? -12.695 -0.185 25.245 1.00 91.38 126 ARG A C 1
ATOM 1024 O O . ARG A 1 126 ? -11.791 -0.294 24.422 1.00 91.38 126 ARG A O 1
ATOM 1031 N N . LYS A 1 127 ? -13.951 0.082 24.889 1.00 89.12 127 LYS A N 1
ATOM 1032 C CA . LYS A 1 127 ? -14.358 0.354 23.508 1.00 89.12 127 LYS A CA 1
ATOM 1033 C C . LYS A 1 127 ? -13.628 1.578 22.958 1.00 89.12 127 LYS A C 1
ATOM 1035 O O . LYS A 1 127 ? -13.103 1.502 21.850 1.00 89.12 127 LYS A O 1
ATOM 1040 N N . GLU A 1 128 ? -13.562 2.670 23.715 1.00 88.81 128 GLU A N 1
ATOM 1041 C CA . GLU A 1 128 ? -12.830 3.873 23.305 1.00 88.81 128 GLU A CA 1
ATOM 1042 C C . GLU A 1 128 ? -11.341 3.579 23.076 1.00 88.81 128 GLU A C 1
ATOM 1044 O O . GLU A 1 128 ? -10.803 3.937 22.028 1.00 88.81 128 GLU A O 1
ATOM 1049 N N . GLU A 1 129 ? -10.692 2.839 23.983 1.00 91.25 129 GLU A N 1
ATOM 1050 C CA . GLU A 1 129 ? -9.296 2.409 23.804 1.00 91.25 129 GLU A CA 1
ATOM 1051 C C . GLU A 1 129 ? -9.085 1.595 22.517 1.00 91.25 129 GLU A C 1
ATOM 1053 O O . GLU A 1 129 ? -8.092 1.789 21.812 1.00 91.25 129 GLU A O 1
ATOM 1058 N N . LEU A 1 130 ? -9.995 0.661 22.215 1.00 88.44 130 LEU A N 1
ATOM 1059 C CA . LEU A 1 130 ? -9.913 -0.171 21.012 1.00 88.44 130 LEU A CA 1
ATOM 1060 C C . LEU A 1 130 ? -10.066 0.668 19.742 1.00 88.44 130 LEU A C 1
ATOM 1062 O O . LEU A 1 130 ? -9.308 0.469 18.795 1.00 88.44 130 LEU A O 1
ATOM 1066 N N . LEU A 1 131 ? -11.008 1.615 19.727 1.00 88.12 131 LEU A N 1
ATOM 1067 C CA . LEU A 1 131 ? -11.227 2.499 18.582 1.00 88.12 131 LEU A CA 1
ATOM 1068 C C . LEU A 1 131 ? -10.005 3.385 18.319 1.00 88.12 131 LEU A C 1
ATOM 1070 O O . LEU A 1 131 ? -9.575 3.479 17.172 1.00 88.12 131 LEU A O 1
ATOM 1074 N N . ILE A 1 132 ? -9.392 3.950 19.365 1.00 90.06 132 ILE A N 1
ATOM 1075 C CA . ILE A 1 132 ? -8.156 4.741 19.236 1.00 90.06 132 ILE A CA 1
ATOM 1076 C C . ILE A 1 132 ? -7.045 3.895 18.601 1.00 90.06 132 ILE A C 1
ATOM 1078 O O . ILE A 1 132 ? -6.450 4.294 17.600 1.00 90.06 132 ILE A O 1
ATOM 1082 N N . LYS A 1 133 ? -6.809 2.678 19.100 1.00 90.50 133 LYS A N 1
ATOM 1083 C CA . LYS A 1 133 ? -5.783 1.792 18.524 1.00 90.50 133 LYS A CA 1
ATOM 1084 C C . LYS A 1 133 ? -6.075 1.399 17.078 1.00 90.50 133 LYS A C 1
ATOM 1086 O O . LYS A 1 133 ? -5.158 1.319 16.265 1.00 90.50 133 LYS A O 1
ATOM 1091 N N . LEU A 1 134 ? -7.342 1.160 16.740 1.00 89.19 134 LEU A N 1
ATOM 1092 C CA . LEU A 1 134 ? -7.742 0.873 15.362 1.00 89.19 134 LEU A CA 1
ATOM 1093 C C . LEU A 1 134 ? -7.476 2.069 14.438 1.00 89.19 134 LEU A C 1
ATOM 1095 O O . LEU A 1 134 ? -7.005 1.856 13.321 1.00 89.19 134 LEU A O 1
ATOM 1099 N N . THR A 1 135 ? -7.702 3.307 14.899 1.00 88.69 135 THR A N 1
ATOM 1100 C CA . THR A 1 135 ? -7.337 4.509 14.126 1.00 88.69 135 THR A CA 1
ATOM 1101 C C . THR A 1 135 ? -5.828 4.635 13.924 1.00 88.69 135 THR A C 1
ATOM 1103 O O . THR A 1 135 ? -5.393 4.852 12.797 1.00 88.69 135 THR A O 1
ATOM 1106 N N . GLU A 1 136 ? -5.018 4.395 14.959 1.00 89.50 136 GLU A N 1
ATOM 1107 C CA . GLU A 1 136 ? -3.552 4.436 14.854 1.00 89.50 136 GLU A CA 1
ATOM 1108 C C . GLU A 1 136 ? -3.018 3.396 13.853 1.00 89.50 136 GLU A C 1
ATOM 1110 O O . GLU A 1 136 ? -2.146 3.695 13.033 1.00 89.50 136 GLU A O 1
ATOM 1115 N N . ILE A 1 137 ? -3.559 2.171 13.880 1.00 88.94 137 ILE A N 1
ATOM 1116 C CA . ILE A 1 137 ? -3.173 1.121 12.927 1.00 88.94 137 ILE A CA 1
ATOM 1117 C C . ILE A 1 137 ? -3.602 1.489 11.504 1.00 88.94 137 ILE A C 1
ATOM 1119 O O . ILE A 1 137 ? -2.837 1.265 10.562 1.00 88.94 137 ILE A O 1
ATOM 1123 N N . LYS A 1 138 ? -4.795 2.069 11.328 1.00 88.12 138 LYS A N 1
ATOM 1124 C CA . LYS A 1 138 ? -5.260 2.538 10.019 1.00 88.12 138 LYS A CA 1
ATOM 1125 C C . LYS A 1 138 ? -4.299 3.575 9.435 1.00 88.12 138 LYS A C 1
ATOM 1127 O O . LYS A 1 138 ? -3.800 3.367 8.330 1.00 88.12 138 LYS A O 1
ATOM 1132 N N . GLU A 1 139 ? -3.974 4.619 10.195 1.00 89.31 139 GLU A N 1
ATOM 1133 C CA . GLU A 1 139 ? -3.033 5.665 9.770 1.00 89.31 139 GLU A CA 1
ATOM 1134 C C . GLU A 1 139 ? -1.647 5.089 9.441 1.00 89.31 139 GLU A C 1
ATOM 1136 O O . GLU A 1 139 ? -1.005 5.491 8.466 1.00 89.31 139 GLU A O 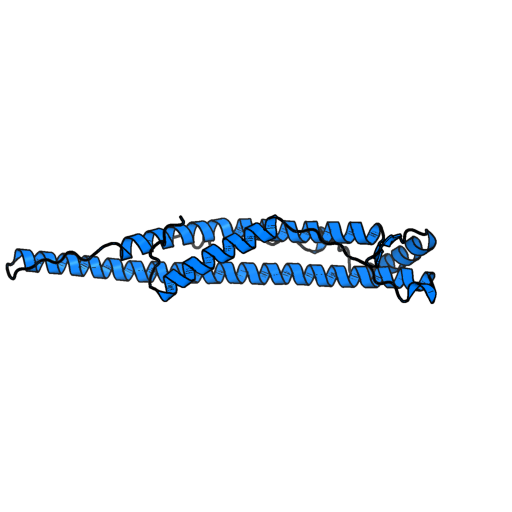1
ATOM 1141 N N . PHE A 1 140 ? -1.175 4.110 10.222 1.00 87.56 140 PHE A N 1
ATOM 1142 C CA . PHE A 1 140 ? 0.085 3.423 9.944 1.00 87.56 140 PHE A CA 1
ATOM 1143 C C . PHE A 1 140 ? 0.067 2.707 8.585 1.00 87.56 140 PHE A C 1
ATOM 1145 O O . PHE A 1 140 ? 1.021 2.831 7.812 1.00 87.56 140 PHE A O 1
ATOM 1152 N N . ILE A 1 141 ? -1.005 1.967 8.286 1.00 87.00 141 ILE A N 1
ATOM 1153 C CA . ILE A 1 141 ? -1.151 1.215 7.032 1.00 87.00 141 ILE A CA 1
ATOM 1154 C C . ILE A 1 141 ? -1.286 2.164 5.836 1.00 87.00 141 ILE A C 1
ATOM 1156 O O . ILE A 1 141 ? -0.659 1.925 4.803 1.00 87.00 141 ILE A O 1
ATOM 1160 N N . GLU A 1 142 ? -2.053 3.246 5.969 1.00 86.94 142 GLU A N 1
ATOM 1161 C CA . GLU A 1 142 ? -2.194 4.273 4.928 1.00 86.94 142 GLU A CA 1
ATOM 1162 C C . GLU A 1 142 ? -0.848 4.945 4.622 1.00 86.94 142 GLU A C 1
ATOM 1164 O O . GLU A 1 142 ? -0.439 5.021 3.466 1.00 86.94 142 GLU A O 1
ATOM 1169 N N . ASN A 1 143 ? -0.079 5.316 5.647 1.00 87.69 143 ASN A N 1
ATOM 1170 C CA . ASN A 1 143 ? 1.258 5.891 5.478 1.00 87.69 143 ASN A CA 1
ATOM 1171 C C . ASN A 1 143 ? 2.257 4.897 4.849 1.00 87.69 143 ASN A C 1
ATOM 1173 O O . ASN A 1 143 ? 3.115 5.273 4.044 1.00 87.69 143 ASN A O 1
ATOM 1177 N N . ALA A 1 144 ? 2.178 3.611 5.206 1.00 85.44 144 ALA A N 1
ATOM 1178 C CA . ALA A 1 144 ? 2.998 2.574 4.581 1.00 85.44 144 ALA A CA 1
ATOM 1179 C C . ALA A 1 144 ? 2.694 2.441 3.078 1.00 85.44 144 ALA A C 1
ATOM 1181 O O . ALA A 1 144 ? 3.615 2.283 2.272 1.00 85.44 144 ALA A O 1
ATOM 1182 N N . ASP A 1 145 ? 1.424 2.567 2.699 1.00 85.50 145 ASP A N 1
ATOM 1183 C CA . ASP A 1 145 ? 0.981 2.542 1.308 1.00 85.50 145 ASP A CA 1
ATOM 1184 C C . ASP A 1 145 ? 1.396 3.792 0.521 1.00 85.50 145 ASP A C 1
ATOM 1186 O O . ASP A 1 145 ? 1.918 3.674 -0.586 1.00 85.50 145 ASP A O 1
ATOM 1190 N N . GLU A 1 146 ? 1.278 4.986 1.102 1.00 86.19 146 GLU A N 1
ATOM 1191 C CA . GLU A 1 146 ? 1.773 6.217 0.471 1.00 86.19 146 GLU A CA 1
ATOM 1192 C C . GLU A 1 146 ? 3.275 6.125 0.167 1.00 86.19 146 GLU A C 1
ATOM 1194 O O . GLU A 1 146 ? 3.733 6.467 -0.928 1.00 86.19 146 GLU A O 1
ATOM 1199 N N . LYS A 1 147 ? 4.063 5.595 1.112 1.00 84.94 147 LYS A N 1
ATOM 1200 C CA . LYS A 1 147 ? 5.501 5.361 0.911 1.00 84.94 147 LYS A CA 1
ATOM 1201 C C . LYS A 1 147 ? 5.771 4.332 -0.180 1.00 84.94 147 LYS A C 1
ATOM 1203 O O . LYS A 1 147 ? 6.712 4.513 -0.955 1.00 84.94 147 LYS A O 1
ATOM 1208 N N . LEU A 1 148 ? 4.983 3.259 -0.241 1.00 86.44 148 LEU A N 1
ATOM 1209 C CA . LEU A 1 148 ? 5.073 2.244 -1.288 1.00 86.44 148 LEU A CA 1
ATOM 1210 C C . LEU A 1 148 ? 4.862 2.868 -2.669 1.00 86.44 148 LEU A C 1
ATOM 1212 O O . LEU A 1 148 ? 5.719 2.716 -3.543 1.00 86.44 148 LEU A O 1
ATOM 1216 N N . LEU A 1 149 ? 3.767 3.615 -2.836 1.00 86.75 149 LEU A N 1
ATOM 1217 C CA . LEU A 1 149 ? 3.434 4.306 -4.080 1.00 86.75 149 LEU A CA 1
ATOM 1218 C C . LEU A 1 149 ? 4.537 5.288 -4.476 1.00 86.75 149 LEU A C 1
ATOM 1220 O O . LEU A 1 149 ? 5.020 5.240 -5.607 1.00 86.75 149 LEU A O 1
ATOM 1224 N N . HIS A 1 150 ? 5.023 6.091 -3.527 1.00 85.00 150 HIS A N 1
ATOM 1225 C CA . HIS A 1 150 ? 6.121 7.022 -3.771 1.00 85.00 150 HIS A CA 1
ATOM 1226 C C . HIS A 1 150 ? 7.409 6.312 -4.224 1.00 85.00 150 HIS A C 1
ATOM 1228 O O . HIS A 1 150 ? 8.095 6.769 -5.140 1.00 85.00 150 HIS A O 1
ATOM 1234 N N . HIS A 1 151 ? 7.759 5.172 -3.621 1.00 82.88 151 HIS A N 1
ATOM 1235 C CA . HIS A 1 151 ? 8.938 4.401 -4.022 1.00 82.88 151 HIS A CA 1
ATOM 1236 C C . HIS A 1 151 ? 8.809 3.801 -5.427 1.00 82.88 151 HIS A C 1
ATOM 1238 O O . HIS A 1 151 ? 9.784 3.820 -6.187 1.00 82.88 151 HIS A O 1
ATOM 1244 N N . ILE A 1 152 ? 7.623 3.301 -5.779 1.00 85.81 152 ILE A N 1
ATOM 1245 C CA . ILE A 1 152 ? 7.328 2.762 -7.112 1.00 85.81 152 ILE A CA 1
ATOM 1246 C C . ILE A 1 152 ? 7.368 3.877 -8.161 1.00 85.81 152 ILE A C 1
ATOM 1248 O O . ILE A 1 152 ? 8.000 3.700 -9.206 1.00 85.81 152 ILE A O 1
ATOM 1252 N N . GLU A 1 153 ? 6.775 5.035 -7.867 1.00 86.06 153 GLU A N 1
ATOM 1253 C CA . GLU A 1 153 ? 6.797 6.218 -8.732 1.00 86.06 153 GLU A CA 1
ATOM 1254 C C . GLU A 1 153 ? 8.234 6.699 -8.968 1.00 86.06 153 GLU A C 1
ATOM 1256 O O . GLU A 1 153 ? 8.668 6.865 -10.109 1.00 86.06 153 GLU A O 1
ATOM 1261 N N . MET A 1 154 ? 9.024 6.841 -7.900 1.00 84.44 154 MET A N 1
ATOM 1262 C CA . MET A 1 154 ? 10.432 7.227 -7.994 1.00 84.44 154 MET A CA 1
ATOM 1263 C C . MET A 1 154 ? 11.243 6.247 -8.847 1.00 84.44 154 MET A C 1
ATOM 1265 O O . MET A 1 154 ? 12.068 6.669 -9.660 1.00 84.44 154 MET A O 1
ATOM 1269 N N . ALA A 1 155 ? 11.014 4.942 -8.692 1.00 84.62 155 ALA A N 1
ATOM 1270 C CA . ALA A 1 155 ? 11.659 3.932 -9.521 1.00 84.62 155 ALA A CA 1
ATOM 1271 C C . ALA A 1 155 ? 11.201 3.995 -10.989 1.00 84.62 155 ALA A C 1
ATOM 1273 O O . ALA A 1 155 ? 12.033 3.825 -11.882 1.00 84.62 155 ALA A O 1
ATOM 1274 N N . GLY A 1 156 ? 9.924 4.296 -11.245 1.00 85.12 156 GLY A N 1
ATOM 1275 C CA . GLY A 1 156 ? 9.374 4.476 -12.591 1.00 85.12 156 GLY A CA 1
ATOM 1276 C C . GLY A 1 156 ? 9.965 5.699 -13.293 1.00 85.12 156 GLY A C 1
ATOM 1277 O O . GLY A 1 156 ? 10.414 5.608 -14.435 1.00 85.12 156 GLY A O 1
ATOM 1278 N N . ASN A 1 157 ? 10.090 6.819 -12.578 1.00 83.88 157 ASN A N 1
ATOM 1279 C CA . ASN A 1 157 ? 10.755 8.028 -13.068 1.00 83.88 157 ASN A CA 1
ATOM 1280 C C . ASN A 1 157 ? 12.218 7.756 -13.437 1.00 83.88 157 ASN A C 1
ATOM 1282 O O . ASN A 1 157 ? 12.701 8.187 -14.485 1.00 83.88 157 ASN A O 1
ATOM 1286 N N . ILE A 1 158 ? 12.921 6.986 -12.605 1.00 84.38 158 ILE A N 1
ATOM 1287 C CA . ILE A 1 158 ? 14.295 6.559 -12.874 1.00 84.38 158 ILE A CA 1
ATOM 1288 C C . ILE A 1 158 ? 14.353 5.694 -14.142 1.00 84.38 158 ILE A C 1
ATOM 1290 O O . ILE A 1 158 ? 15.154 5.980 -15.034 1.00 84.38 158 ILE A O 1
ATOM 1294 N N . LEU A 1 159 ? 13.492 4.678 -14.266 1.00 86.62 159 LEU A N 1
ATOM 1295 C CA . LEU A 1 159 ? 13.402 3.837 -15.465 1.00 86.62 159 LEU A CA 1
ATOM 1296 C C . LEU A 1 159 ? 13.135 4.669 -16.729 1.00 86.62 159 LEU A C 1
ATOM 1298 O O . LEU A 1 159 ? 13.798 4.459 -17.746 1.00 86.62 159 LEU A O 1
ATOM 1302 N N . SER A 1 160 ? 12.228 5.643 -16.653 1.00 86.62 160 SER A N 1
ATOM 1303 C CA . SER A 1 160 ? 11.894 6.550 -17.757 1.00 86.62 160 SER A CA 1
ATOM 1304 C C . SER A 1 160 ? 13.094 7.390 -18.209 1.00 86.62 160 SER A C 1
ATOM 1306 O O . SER A 1 160 ? 13.386 7.472 -19.407 1.00 86.62 160 SER A O 1
ATOM 1308 N N . VAL A 1 161 ? 13.864 7.947 -17.266 1.00 86.50 161 VAL A N 1
ATOM 1309 C CA . VAL A 1 161 ? 15.095 8.699 -17.573 1.00 86.50 161 VAL A CA 1
ATOM 1310 C C . VAL A 1 161 ? 16.121 7.814 -18.280 1.00 86.50 161 VAL A C 1
ATOM 1312 O O . VAL A 1 161 ? 16.686 8.215 -19.300 1.00 86.50 161 VAL A O 1
ATOM 1315 N N . HIS A 1 162 ? 16.344 6.604 -17.768 1.00 85.88 162 HIS A N 1
ATOM 1316 C CA . HIS A 1 162 ? 17.296 5.653 -18.342 1.00 85.88 162 HIS A CA 1
ATOM 1317 C C . HIS A 1 162 ? 16.885 5.218 -19.753 1.00 85.88 162 HIS A C 1
ATOM 1319 O O . HIS A 1 162 ? 17.694 5.259 -20.682 1.00 85.88 162 HIS A O 1
ATOM 1325 N N . THR A 1 163 ? 15.606 4.890 -19.929 1.00 87.56 163 THR A N 1
ATOM 1326 C CA . THR A 1 163 ? 15.006 4.537 -21.222 1.00 87.56 163 THR A CA 1
ATOM 1327 C C . THR A 1 163 ? 15.158 5.679 -22.222 1.00 87.56 163 THR A C 1
ATOM 1329 O O . THR A 1 163 ? 15.620 5.465 -23.339 1.00 87.56 163 THR A O 1
ATOM 1332 N N . SER A 1 164 ? 14.878 6.915 -21.806 1.00 87.50 164 SER A N 1
ATOM 1333 C CA . SER A 1 164 ? 15.009 8.103 -22.657 1.00 87.50 164 SER A CA 1
ATOM 1334 C C . SER A 1 164 ? 16.454 8.359 -23.101 1.00 87.50 164 SER A C 1
ATOM 1336 O O . SER A 1 164 ? 16.702 8.695 -24.261 1.00 87.50 164 SER A O 1
ATOM 1338 N N . ASN A 1 165 ? 17.428 8.203 -22.198 1.00 88.06 165 ASN A N 1
ATOM 1339 C CA . ASN A 1 165 ? 18.849 8.362 -22.527 1.00 88.06 165 ASN A CA 1
ATOM 1340 C C . ASN A 1 165 ? 19.323 7.301 -23.521 1.00 88.06 165 ASN A C 1
ATOM 1342 O O . ASN A 1 165 ? 20.022 7.627 -24.484 1.00 88.06 165 ASN A O 1
ATOM 1346 N N . TYR A 1 166 ? 18.930 6.052 -23.283 1.00 89.25 166 TYR A N 1
ATOM 1347 C CA . TYR A 1 166 ? 19.219 4.924 -24.153 1.00 89.25 166 TYR A CA 1
ATOM 1348 C C . TYR A 1 166 ? 18.606 5.114 -25.546 1.00 89.25 166 TYR A C 1
ATOM 1350 O O . TYR A 1 166 ? 19.324 5.078 -26.548 1.00 89.25 166 TYR A O 1
ATOM 1358 N N . TRP A 1 167 ? 17.311 5.443 -25.617 1.00 88.62 167 TRP A N 1
ATOM 1359 C CA . TRP A 1 167 ? 16.595 5.636 -26.880 1.00 88.62 167 TRP A CA 1
ATOM 1360 C C . TRP A 1 167 ? 17.143 6.811 -27.692 1.00 88.62 167 TRP A C 1
ATOM 1362 O O . TRP A 1 167 ? 17.274 6.736 -28.911 1.00 88.62 167 TRP A O 1
ATOM 1372 N N . ARG A 1 168 ? 17.588 7.882 -27.022 1.00 88.06 168 ARG A N 1
ATOM 1373 C CA . ARG A 1 168 ? 18.304 8.992 -27.674 1.00 88.06 168 ARG A CA 1
ATOM 1374 C C . ARG A 1 168 ? 19.580 8.525 -28.387 1.00 88.06 168 ARG A C 1
ATOM 1376 O O . ARG A 1 168 ? 19.987 9.144 -29.368 1.00 88.06 168 ARG A O 1
ATOM 1383 N N . GLY A 1 169 ? 20.233 7.481 -27.882 1.00 88.00 169 GLY A N 1
ATOM 1384 C CA . GLY A 1 169 ? 21.375 6.843 -28.531 1.00 88.00 169 GLY A CA 1
ATOM 1385 C C . GLY A 1 169 ? 20.986 6.122 -29.816 1.00 88.00 169 GLY A C 1
ATOM 1386 O O . GLY A 1 169 ? 21.604 6.352 -30.853 1.00 88.00 169 GLY A O 1
ATOM 1387 N N . ILE A 1 170 ? 19.916 5.327 -29.757 1.00 87.44 170 ILE A N 1
ATOM 1388 C CA . ILE A 1 170 ? 19.349 4.625 -30.915 1.00 87.44 170 ILE A CA 1
ATOM 1389 C C . ILE A 1 170 ? 18.968 5.619 -32.016 1.00 87.44 170 ILE A C 1
ATOM 1391 O O . ILE A 1 170 ? 19.487 5.546 -33.129 1.00 87.44 170 ILE A O 1
ATOM 1395 N N . LEU A 1 171 ? 18.149 6.620 -31.680 1.00 85.69 171 LEU A N 1
ATOM 1396 C CA . LEU A 1 171 ? 17.647 7.614 -32.634 1.00 85.69 171 LEU A CA 1
ATOM 1397 C C . LEU A 1 171 ? 18.759 8.441 -33.292 1.00 85.69 171 LEU A C 1
ATOM 1399 O O . LEU A 1 171 ? 18.591 8.937 -34.404 1.00 85.69 171 LEU A O 1
ATOM 1403 N N . LYS A 1 172 ? 19.906 8.605 -32.625 1.00 85.69 172 LYS A N 1
ATOM 1404 C CA . LYS A 1 172 ? 21.058 9.306 -33.203 1.00 85.69 172 LYS A CA 1
ATOM 1405 C C . LYS A 1 172 ? 21.686 8.521 -34.358 1.00 85.69 172 LYS A C 1
ATOM 1407 O O . LYS A 1 172 ? 22.215 9.142 -35.276 1.00 85.69 172 LYS A O 1
ATOM 1412 N N . VAL A 1 173 ? 21.680 7.190 -34.293 1.00 83.12 173 VAL A N 1
ATOM 1413 C CA . VAL A 1 173 ? 22.295 6.322 -35.309 1.00 83.12 173 VAL A CA 1
ATOM 1414 C C . VAL A 1 173 ? 21.314 6.013 -36.432 1.00 83.12 173 VAL A C 1
ATOM 1416 O O . VAL A 1 173 ? 21.702 6.063 -37.594 1.00 83.12 173 VAL A O 1
ATOM 1419 N N . SER A 1 174 ? 20.052 5.753 -36.099 1.00 72.12 174 SER A N 1
ATOM 1420 C CA . SER A 1 174 ? 19.069 5.257 -37.064 1.00 72.12 174 SER A CA 1
ATOM 1421 C C . SER A 1 174 ? 18.497 6.320 -38.023 1.00 72.12 174 SER A C 1
ATOM 1423 O O . SER A 1 174 ? 17.705 5.994 -38.901 1.00 72.12 174 SER A O 1
ATOM 1425 N N . GLY A 1 175 ? 18.883 7.595 -37.897 1.00 65.31 175 GLY A N 1
ATOM 1426 C CA . GLY A 1 175 ? 18.432 8.657 -38.805 1.00 65.31 175 GLY A CA 1
ATOM 1427 C C . GLY A 1 175 ? 16.922 8.950 -38.730 1.00 65.31 175 GLY A C 1
ATOM 1428 O O . GLY A 1 175 ? 16.282 8.743 -37.701 1.00 65.31 175 GLY A O 1
ATOM 1429 N N . ALA A 1 176 ? 16.350 9.508 -39.804 1.00 55.25 176 ALA A N 1
ATOM 1430 C CA . ALA A 1 176 ? 14.948 9.948 -39.850 1.00 55.25 176 ALA A CA 1
ATOM 1431 C C . ALA A 1 176 ? 13.912 8.802 -39.917 1.00 55.25 176 ALA A C 1
ATOM 1433 O O . ALA A 1 176 ? 12.743 9.072 -39.650 1.00 55.25 176 ALA A O 1
ATOM 1434 N N . ASP A 1 177 ? 14.330 7.563 -40.206 1.00 56.59 177 ASP A N 1
ATOM 1435 C CA . ASP A 1 177 ? 13.443 6.399 -40.400 1.00 56.59 177 ASP A CA 1
ATOM 1436 C C . ASP A 1 177 ? 12.865 5.817 -39.096 1.00 56.59 177 ASP A C 1
ATOM 1438 O O . ASP A 1 177 ? 11.787 5.238 -39.110 1.00 56.59 177 ASP A O 1
ATOM 1442 N N . VAL A 1 178 ? 13.517 6.013 -37.942 1.00 53.41 178 VAL A N 1
ATOM 1443 C CA . VAL A 1 178 ? 13.063 5.455 -36.638 1.00 53.41 178 VAL A CA 1
ATOM 1444 C C . VAL A 1 178 ? 12.236 6.460 -35.823 1.00 53.41 178 VAL A C 1
ATOM 1446 O O . VAL A 1 178 ? 11.807 6.196 -34.704 1.00 53.41 178 VAL A O 1
ATOM 1449 N N . ARG A 1 179 ? 11.953 7.647 -36.378 1.00 52.25 179 ARG A N 1
ATOM 1450 C CA . ARG A 1 179 ? 1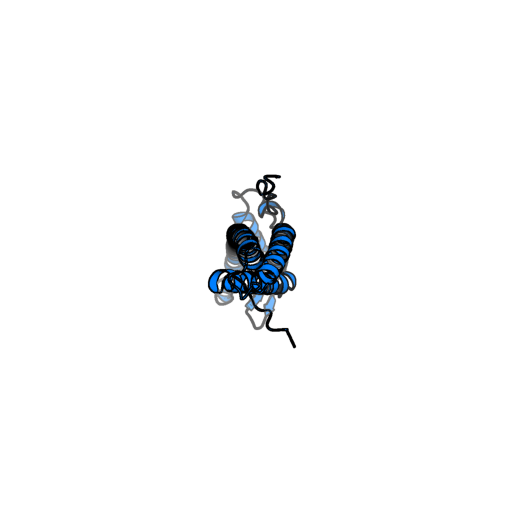1.246 8.725 -35.656 1.00 52.25 179 ARG A CA 1
ATOM 1451 C C . ARG A 1 179 ? 9.818 8.374 -35.228 1.00 52.25 179 ARG A C 1
ATOM 1453 O O . ARG A 1 179 ? 9.264 9.096 -34.405 1.00 52.25 179 ARG A O 1
ATOM 1460 N N . THR A 1 180 ? 9.233 7.304 -35.759 1.00 52.94 180 THR A N 1
ATOM 1461 C CA . THR A 1 180 ? 7.869 6.866 -35.438 1.00 52.94 180 THR A CA 1
ATOM 1462 C C . THR A 1 180 ? 7.800 5.754 -34.401 1.00 52.94 180 THR A C 1
ATOM 1464 O O . THR A 1 180 ? 6.690 5.379 -34.032 1.00 52.94 180 THR A O 1
ATOM 1467 N N . VAL A 1 181 ? 8.934 5.218 -33.928 1.00 60.62 181 VAL A N 1
ATOM 1468 C CA . VAL A 1 181 ? 8.910 4.010 -33.099 1.00 60.62 181 VAL A CA 1
ATOM 1469 C C . VAL A 1 181 ? 9.239 4.304 -31.638 1.00 60.62 181 VAL A C 1
ATOM 1471 O O . VAL A 1 181 ? 10.315 4.790 -31.275 1.00 60.62 181 VAL A O 1
ATOM 1474 N N . THR A 1 182 ? 8.239 4.049 -30.798 1.00 68.75 182 THR A N 1
ATOM 1475 C CA . THR A 1 182 ? 8.274 4.246 -29.349 1.00 68.75 182 THR A CA 1
ATOM 1476 C C . THR A 1 182 ? 8.845 2.986 -28.694 1.00 68.75 182 THR A C 1
ATOM 1478 O O . THR A 1 182 ? 8.450 1.883 -29.086 1.00 68.75 182 THR A O 1
ATOM 1481 N N . PRO A 1 183 ? 9.755 3.106 -27.708 1.00 79.62 183 PRO A N 1
ATOM 1482 C CA . PRO A 1 183 ? 10.214 1.943 -26.965 1.00 79.62 183 PRO A CA 1
ATOM 1483 C C . PRO A 1 183 ? 9.052 1.352 -26.171 1.00 79.62 183 PRO A C 1
ATOM 1485 O O . PRO A 1 183 ? 8.356 2.078 -25.458 1.00 79.62 183 PRO A O 1
ATOM 1488 N N . VAL A 1 184 ? 8.882 0.037 -26.255 1.00 80.06 184 VAL A N 1
ATOM 1489 C CA . VAL A 1 184 ? 7.901 -0.682 -25.441 1.00 80.06 184 VAL A CA 1
ATOM 1490 C C . VAL A 1 184 ? 8.571 -1.203 -24.180 1.00 80.06 184 VAL A C 1
ATOM 1492 O O . VAL A 1 184 ? 9.611 -1.863 -24.233 1.00 80.06 184 VAL A O 1
ATOM 1495 N N . LEU A 1 185 ? 7.951 -0.917 -23.038 1.00 79.75 185 LEU A N 1
ATOM 1496 C CA . LEU A 1 185 ? 8.295 -1.502 -21.749 1.00 79.75 185 LEU A CA 1
ATOM 1497 C C . LEU A 1 185 ? 7.173 -2.472 -21.368 1.00 79.75 185 LEU A C 1
ATOM 1499 O O . LEU A 1 185 ? 6.047 -2.039 -21.137 1.00 79.75 185 LEU A O 1
ATOM 1503 N N . GLU A 1 186 ? 7.467 -3.768 -21.325 1.00 75.50 186 GLU A N 1
ATOM 1504 C CA . GLU A 1 186 ? 6.521 -4.771 -20.828 1.00 75.50 186 GLU A CA 1
ATOM 1505 C C . GLU A 1 186 ? 6.674 -4.944 -19.332 1.00 75.50 186 GLU A C 1
ATOM 1507 O O . GLU A 1 186 ? 7.732 -5.362 -18.877 1.00 75.50 186 GLU A O 1
ATOM 1512 N N . PHE A 1 187 ? 5.608 -4.677 -18.590 1.00 76.88 187 PHE A N 1
ATOM 1513 C CA . PHE A 1 187 ? 5.535 -5.015 -17.179 1.00 76.88 187 PHE A CA 1
ATOM 1514 C C . PHE A 1 187 ? 4.603 -6.213 -17.014 1.00 76.88 187 PHE A C 1
ATOM 1516 O O . PHE A 1 187 ? 3.483 -6.194 -17.524 1.00 76.88 187 PHE A O 1
ATOM 1523 N N . GLY A 1 188 ? 5.055 -7.247 -16.316 1.00 70.44 188 GLY A N 1
ATOM 1524 C CA . GLY A 1 188 ? 4.214 -8.361 -15.905 1.00 70.44 188 GLY A CA 1
ATOM 1525 C C . GLY A 1 188 ? 3.250 -7.980 -14.780 1.00 70.44 188 GLY A C 1
ATOM 1526 O O . GLY A 1 188 ? 3.470 -7.024 -14.030 1.00 70.44 188 GLY A O 1
ATOM 1527 N N . ASP A 1 189 ? 2.193 -8.777 -14.624 1.00 70.62 189 ASP A N 1
ATOM 1528 C CA . ASP A 1 189 ? 1.314 -8.678 -13.464 1.00 70.62 189 ASP A CA 1
ATOM 1529 C C . ASP A 1 189 ? 2.046 -9.141 -12.201 1.00 70.62 189 ASP A C 1
ATOM 1531 O O . ASP A 1 189 ? 2.603 -10.239 -12.116 1.00 70.62 189 ASP A O 1
ATOM 1535 N N . PHE A 1 190 ? 2.028 -8.296 -11.176 1.00 68.38 190 PHE A N 1
ATOM 1536 C CA . PHE A 1 190 ? 2.657 -8.603 -9.900 1.00 68.38 190 PHE A CA 1
ATOM 1537 C C . PHE A 1 190 ? 1.656 -9.333 -8.996 1.00 68.38 190 PHE A C 1
ATOM 1539 O O . PHE A 1 190 ? 0.856 -8.700 -8.310 1.00 68.38 190 PHE A O 1
ATOM 1546 N N . GLU A 1 191 ? 1.714 -10.665 -8.928 1.00 69.06 191 GLU A N 1
ATOM 1547 C CA . GLU A 1 191 ? 0.830 -11.463 -8.052 1.00 69.06 191 GLU A CA 1
ATOM 1548 C C . GLU A 1 191 ? 0.878 -10.988 -6.581 1.00 69.06 191 GLU A C 1
ATOM 1550 O O . GLU A 1 191 ? -0.132 -10.965 -5.876 1.00 69.06 191 GLU A O 1
ATOM 1555 N N . GLY A 1 192 ? 2.052 -10.538 -6.120 1.00 64.81 192 GLY A N 1
ATOM 1556 C CA . GLY A 1 192 ? 2.235 -9.961 -4.785 1.00 64.81 192 GLY A CA 1
ATOM 1557 C C . GLY A 1 192 ? 1.534 -8.612 -4.580 1.00 64.81 192 GLY A C 1
ATOM 1558 O O . GLY A 1 192 ? 1.078 -8.337 -3.472 1.00 64.81 192 GLY A O 1
ATOM 1559 N N . ARG A 1 193 ? 1.400 -7.798 -5.636 1.00 74.12 193 ARG A N 1
ATOM 1560 C CA . ARG A 1 193 ? 0.643 -6.538 -5.612 1.00 74.12 193 ARG A CA 1
ATOM 1561 C C . ARG A 1 193 ? -0.843 -6.810 -5.448 1.00 74.12 193 ARG A C 1
ATOM 1563 O O . ARG A 1 193 ? -1.455 -6.227 -4.563 1.00 74.12 193 ARG A O 1
ATOM 1570 N N . ILE A 1 194 ? -1.386 -7.721 -6.256 1.00 73.62 194 ILE A N 1
ATOM 1571 C CA . ILE A 1 194 ? -2.811 -8.078 -6.231 1.00 73.62 194 ILE A CA 1
ATOM 1572 C C . ILE A 1 194 ? -3.200 -8.540 -4.822 1.00 73.62 194 ILE A C 1
ATOM 1574 O O . ILE A 1 194 ? -4.087 -7.964 -4.198 1.00 73.62 194 ILE A O 1
ATOM 1578 N N . LYS A 1 195 ? -2.448 -9.496 -4.260 1.00 73.75 195 LYS A N 1
ATOM 1579 C CA . LYS A 1 195 ? -2.704 -10.020 -2.909 1.00 73.75 195 LYS A CA 1
ATOM 1580 C C . LYS A 1 195 ? -2.566 -8.959 -1.813 1.00 73.75 195 LYS A C 1
ATOM 1582 O O . LYS A 1 195 ? -3.299 -9.010 -0.826 1.00 73.75 195 LYS A O 1
ATOM 1587 N N . TYR A 1 196 ? -1.618 -8.028 -1.941 1.00 77.00 196 TYR A N 1
ATOM 1588 C CA . TYR A 1 196 ? -1.456 -6.933 -0.980 1.00 77.00 196 TYR A CA 1
ATOM 1589 C C . TYR A 1 196 ? -2.631 -5.954 -1.041 1.00 77.00 196 TYR A C 1
ATOM 1591 O O . TYR A 1 196 ? -3.214 -5.643 -0.003 1.00 77.00 196 TYR A O 1
ATOM 1599 N N . GLU A 1 197 ? -3.002 -5.511 -2.243 1.00 78.62 197 GLU A N 1
ATOM 1600 C CA . GLU A 1 197 ? -4.102 -4.568 -2.451 1.00 78.62 197 GLU A CA 1
ATOM 1601 C C . GLU A 1 197 ? -5.438 -5.153 -1.968 1.00 78.62 197 GLU A C 1
ATOM 1603 O O . GLU A 1 197 ? -6.185 -4.466 -1.272 1.00 78.62 197 GLU A O 1
ATOM 1608 N N . GLU A 1 198 ? -5.703 -6.436 -2.233 1.00 80.31 198 GLU A N 1
ATOM 1609 C CA . GLU A 1 198 ? -6.887 -7.140 -1.724 1.00 80.31 198 GLU A CA 1
ATOM 1610 C C . GLU A 1 198 ? -6.920 -7.189 -0.192 1.00 80.31 198 GLU A C 1
ATOM 1612 O O . GLU A 1 198 ? -7.900 -6.761 0.423 1.00 80.31 198 GLU A O 1
ATOM 1617 N N . ARG A 1 199 ? -5.841 -7.663 0.450 1.00 75.50 199 ARG A N 1
ATOM 1618 C CA . ARG A 1 199 ? -5.769 -7.776 1.919 1.00 75.50 199 ARG A CA 1
ATOM 1619 C C . ARG A 1 199 ? -5.908 -6.423 2.605 1.00 75.50 199 ARG A C 1
ATOM 1621 O O . ARG A 1 199 ? -6.644 -6.303 3.583 1.00 75.50 199 ARG A O 1
ATOM 1628 N N . LYS A 1 200 ? -5.225 -5.404 2.079 1.00 80.88 200 LYS A N 1
ATOM 1629 C CA . LYS A 1 200 ? -5.306 -4.029 2.575 1.00 80.88 200 LYS A CA 1
ATOM 1630 C C . LYS A 1 200 ? -6.732 -3.496 2.456 1.00 80.88 200 LYS A C 1
ATOM 1632 O O . LYS A 1 200 ? -7.260 -2.971 3.432 1.00 80.88 200 LYS A O 1
ATOM 1637 N N . LYS A 1 201 ? -7.366 -3.653 1.288 1.00 81.81 201 LYS A N 1
ATOM 1638 C CA . LYS A 1 201 ? -8.734 -3.181 1.041 1.00 81.81 201 LYS A CA 1
ATOM 1639 C C . LYS A 1 201 ? -9.735 -3.817 2.004 1.00 81.81 201 LYS A C 1
ATOM 1641 O O . LYS A 1 201 ? -10.556 -3.102 2.572 1.00 81.81 201 LYS A O 1
ATOM 1646 N N . ILE A 1 202 ? -9.641 -5.131 2.222 1.00 81.50 202 ILE A N 1
ATOM 1647 C CA . ILE A 1 202 ? -10.504 -5.851 3.171 1.00 81.50 202 ILE A CA 1
ATOM 1648 C C . ILE A 1 202 ? -10.310 -5.309 4.590 1.00 81.50 202 ILE A C 1
ATOM 1650 O O . ILE A 1 202 ? -11.292 -5.009 5.267 1.00 81.50 202 ILE A O 1
ATOM 1654 N N . LEU A 1 203 ? -9.063 -5.153 5.044 1.00 78.75 203 LEU A N 1
ATOM 1655 C CA . LEU A 1 203 ? -8.800 -4.677 6.399 1.00 78.75 203 LEU A CA 1
ATOM 1656 C C . LEU A 1 203 ? -9.271 -3.235 6.609 1.00 78.75 203 LEU A C 1
ATOM 1658 O O . LEU A 1 203 ? -9.971 -2.979 7.585 1.00 78.75 203 LEU A O 1
ATOM 1662 N N . ILE A 1 204 ? -8.916 -2.310 5.711 1.00 83.50 204 ILE A N 1
ATOM 1663 C CA . ILE A 1 204 ? -9.324 -0.901 5.824 1.00 83.50 204 ILE A CA 1
ATOM 1664 C C . ILE A 1 204 ? -10.849 -0.803 5.832 1.00 83.50 204 ILE A C 1
ATOM 1666 O O . ILE A 1 204 ? -11.401 -0.159 6.715 1.00 83.50 204 ILE A O 1
ATOM 1670 N N . SER A 1 205 ? -11.535 -1.538 4.950 1.00 84.56 205 SER A N 1
ATOM 1671 C CA . SER A 1 205 ? -13.000 -1.581 4.940 1.00 84.56 205 SER A CA 1
ATOM 1672 C C . SER A 1 205 ? -13.589 -2.064 6.269 1.00 84.56 205 SER A C 1
ATOM 1674 O O . SER A 1 205 ? -14.607 -1.535 6.708 1.00 84.56 205 SER A O 1
ATOM 1676 N N . ARG A 1 206 ? -12.984 -3.068 6.917 1.00 80.31 206 ARG A N 1
ATOM 1677 C CA . ARG A 1 206 ? -13.446 -3.568 8.223 1.00 80.31 206 ARG A CA 1
ATOM 1678 C C . ARG A 1 206 ? -13.183 -2.569 9.347 1.00 80.31 206 ARG A C 1
ATOM 1680 O O . ARG A 1 206 ? -14.023 -2.417 10.230 1.00 80.31 206 ARG A O 1
ATOM 1687 N N . ILE A 1 207 ? -12.040 -1.882 9.311 1.00 81.69 207 ILE A N 1
ATOM 1688 C CA . ILE A 1 207 ? -11.732 -0.812 10.265 1.00 81.69 207 ILE A CA 1
ATOM 1689 C C . ILE A 1 207 ? -12.720 0.346 10.086 1.00 81.69 207 ILE A C 1
ATOM 1691 O O . ILE A 1 207 ? -13.287 0.800 11.072 1.00 81.69 207 ILE A O 1
ATOM 1695 N N . ASP A 1 208 ? -12.999 0.770 8.854 1.00 84.38 208 ASP A N 1
ATOM 1696 C CA . ASP A 1 208 ? -13.952 1.848 8.566 1.00 84.38 208 ASP A CA 1
ATOM 1697 C C . ASP A 1 208 ? -15.359 1.512 9.054 1.00 84.38 208 ASP A C 1
ATOM 1699 O O . ASP A 1 208 ? -15.971 2.306 9.763 1.00 84.38 208 ASP A O 1
ATOM 1703 N N . GLN A 1 209 ? -15.838 0.295 8.787 1.00 81.81 209 GLN A N 1
ATOM 1704 C CA . GLN A 1 209 ? -17.118 -0.175 9.323 1.00 81.81 209 GLN A CA 1
ATOM 1705 C C . GLN A 1 209 ? -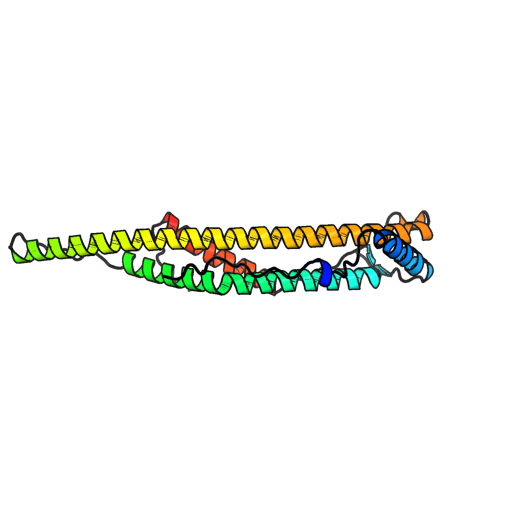17.138 -0.156 10.855 1.00 81.81 209 GLN A C 1
ATOM 1707 O O . GLN A 1 209 ? -18.148 0.220 11.454 1.00 81.81 209 GLN A O 1
ATOM 1712 N N . ALA A 1 210 ? -16.032 -0.530 11.503 1.00 75.69 210 ALA A N 1
ATOM 1713 C CA . ALA A 1 210 ? -15.926 -0.486 12.954 1.00 75.69 210 ALA A CA 1
ATOM 1714 C C . ALA A 1 210 ? -15.902 0.944 13.515 1.00 75.69 210 ALA A C 1
ATOM 1716 O O . ALA A 1 210 ? -16.493 1.191 14.566 1.00 75.69 210 ALA A O 1
ATOM 1717 N N . LEU A 1 211 ? -15.280 1.890 12.811 1.00 77.94 211 LEU A N 1
ATOM 1718 C CA . LEU A 1 211 ? -15.254 3.302 13.192 1.00 77.94 211 LEU A CA 1
ATOM 1719 C C . LEU A 1 211 ? -16.616 3.979 12.976 1.00 77.94 211 LEU A C 1
ATOM 1721 O O . LEU A 1 211 ? -17.068 4.721 13.843 1.00 77.94 211 LEU A O 1
ATOM 1725 N N . GLU A 1 212 ? -17.302 3.689 11.867 1.00 78.19 212 GLU A N 1
ATOM 1726 C CA . GLU A 1 212 ? -18.603 4.284 11.529 1.00 78.19 212 GLU A CA 1
ATOM 1727 C C . GLU A 1 212 ? -19.752 3.731 12.378 1.00 78.19 212 GLU A C 1
ATOM 1729 O O . GLU A 1 212 ? -20.614 4.480 12.838 1.00 78.19 212 GLU A O 1
ATOM 1734 N N . ARG A 1 213 ? -19.787 2.411 12.596 1.00 64.62 213 ARG A N 1
ATOM 1735 C CA . ARG A 1 213 ? -20.873 1.741 13.335 1.00 64.62 213 ARG A CA 1
ATOM 1736 C C . ARG A 1 213 ? -20.579 1.597 14.828 1.00 64.62 213 ARG A C 1
ATOM 1738 O O . ARG A 1 213 ? -21.427 1.134 15.588 1.00 64.62 213 ARG A O 1
ATOM 1745 N N . GLY A 1 214 ? -19.370 1.955 15.261 1.00 59.53 214 GLY A N 1
ATOM 1746 C CA . GLY A 1 214 ? -18.859 1.616 16.586 1.00 59.53 214 GLY A CA 1
ATOM 1747 C C . GLY A 1 214 ? -18.545 0.125 16.763 1.00 59.53 214 GLY A C 1
ATOM 1748 O O . GLY A 1 214 ? -18.349 -0.263 17.912 1.00 59.53 214 GLY A O 1
ATOM 1749 N N . GLY A 1 215 ? -18.523 -0.649 15.661 1.00 48.84 215 GLY A N 1
ATOM 1750 C CA . GLY A 1 215 ? -18.086 -2.042 15.461 1.00 48.84 215 GLY A CA 1
ATOM 1751 C C . GLY A 1 215 ? -18.948 -2.816 14.449 1.00 48.84 215 GLY A C 1
ATOM 1752 O O . GLY A 1 215 ? -20.028 -2.365 14.063 1.00 48.84 215 GLY A O 1
ATOM 1753 N N . CYS A 1 216 ? -18.450 -3.958 13.963 1.00 41.66 216 CYS A N 1
ATOM 1754 C CA . CYS A 1 216 ? -19.025 -4.660 12.816 1.00 41.66 216 CYS A CA 1
ATOM 1755 C C . CYS A 1 216 ? -19.797 -5.909 13.259 1.00 41.66 216 CYS A C 1
ATOM 1757 O O . CYS A 1 216 ? -19.224 -6.831 13.831 1.00 41.66 216 CYS A O 1
ATOM 1759 N N . ALA A 1 217 ? -21.094 -5.986 12.955 1.00 41.88 217 ALA A N 1
ATOM 1760 C CA . ALA A 1 217 ? -21.734 -7.292 12.853 1.00 41.88 217 ALA A CA 1
ATOM 1761 C C . ALA A 1 217 ? -21.082 -8.003 11.662 1.00 41.88 217 ALA A C 1
ATOM 1763 O O . ALA A 1 217 ? -21.126 -7.473 10.552 1.00 41.88 217 ALA A O 1
ATOM 1764 N N . ASP A 1 218 ? -20.434 -9.143 11.899 1.00 42.44 218 ASP A N 1
ATOM 1765 C CA . ASP A 1 218 ? -20.011 -10.029 10.819 1.00 42.44 218 ASP A CA 1
ATOM 1766 C C . ASP A 1 218 ? -21.270 -10.405 10.021 1.00 42.44 218 ASP A C 1
ATOM 1768 O O . ASP A 1 218 ? -22.085 -11.222 10.463 1.00 42.44 218 ASP A O 1
ATOM 1772 N N . GLU A 1 219 ? -21.460 -9.792 8.852 1.00 43.06 219 GLU A N 1
ATOM 1773 C CA . GLU A 1 219 ? -22.188 -10.464 7.786 1.00 43.06 219 GLU A CA 1
ATOM 1774 C C . GLU A 1 219 ? -21.338 -11.683 7.460 1.00 43.06 219 GLU A C 1
ATOM 1776 O O . GLU A 1 219 ? -20.220 -11.574 6.962 1.00 43.06 219 GLU A O 1
ATOM 1781 N N . LYS A 1 220 ? -21.822 -12.841 7.908 1.00 36.50 220 LYS A N 1
ATOM 1782 C CA . LYS A 1 220 ? -21.222 -14.133 7.615 1.00 36.50 220 LYS A CA 1
ATOM 1783 C C . LYS A 1 220 ? -21.018 -14.207 6.106 1.00 36.50 220 LYS A C 1
ATOM 1785 O O . LYS A 1 220 ? -21.998 -14.155 5.369 1.00 36.50 220 LYS A O 1
ATOM 1790 N N . ASP A 1 221 ? -19.762 -14.323 5.689 1.00 35.38 221 ASP A N 1
ATOM 1791 C CA . ASP A 1 221 ? -19.413 -14.759 4.345 1.00 35.38 221 ASP A CA 1
ATOM 1792 C C . ASP A 1 221 ? -20.061 -16.149 4.136 1.00 35.38 221 ASP A C 1
ATOM 1794 O O . ASP A 1 221 ? -19.654 -17.129 4.772 1.00 35.38 221 ASP A O 1
ATOM 1798 N N . GLU A 1 222 ? -21.126 -16.201 3.328 1.00 31.67 222 GLU A N 1
ATOM 1799 C CA . GLU A 1 222 ? -21.604 -17.411 2.635 1.00 31.67 222 GLU A CA 1
ATOM 1800 C C . GLU A 1 222 ? -20.796 -17.635 1.352 1.00 31.67 222 GLU A C 1
ATOM 1802 O O . GLU A 1 222 ? -20.528 -16.643 0.632 1.00 31.67 222 GLU A O 1
#